Protein AF-A0AAV8XXJ7-F1 (afdb_monomer)

Radius of gyration: 21.35 Å; Cα contacts (8 Å, |Δi|>4): 162; chains: 1; bounding box: 66×51×46 Å

Organism: NCBI:txid1265417

Foldseek 3Di:
DLLDLLQQLLLLLCVQQVPDDDDDDADLVDGDPVLCVQVPCVNPSDDDWDDDPPDIDDTSVRSSVVVQVVCVVGQRLADPPDDDPPDDDDDPPPPDDDPDDDDDDPDDPDDDDDDDDDDDDDDDDDDDDDDDDPDDFDAPDDDSNGCNVVSSCVSVVLLVLLVCVVVVNDDPDDPVVCVVVVSNNVRQCPPPSCVVSHDPNVNVNVVVVCVVVVHDDDPVPD

Solvent-accessible surface area (backbone atoms only — not comparable to full-atom values): 14748 Å² total; per-residue (Å²): 70,88,86,38,50,49,33,43,34,40,52,48,51,38,56,72,40,67,54,90,78,87,87,83,73,49,52,85,90,67,64,61,77,74,52,39,78,72,33,44,60,95,71,66,51,61,72,34,65,46,75,57,88,93,46,72,40,56,50,42,62,58,40,47,54,49,53,35,71,73,44,68,92,29,68,70,57,65,72,74,89,82,72,79,82,92,70,87,80,86,71,93,78,85,81,74,88,77,100,76,86,87,79,88,80,89,72,85,88,75,88,87,93,77,86,90,84,79,88,84,82,89,81,88,80,86,82,82,87,75,84,84,72,92,86,73,79,75,57,102,40,92,55,94,81,34,62,37,64,50,47,71,46,38,50,66,59,60,53,46,48,28,52,38,67,73,56,66,74,60,63,103,66,60,80,82,78,43,53,70,60,52,52,36,49,54,57,49,56,68,34,68,75,46,50,75,70,56,74,56,37,68,51,55,30,52,56,52,50,31,56,76,70,71,44,87,77,63,82,89,82,97

pLDDT: mean 70.79, std 25.35, range [25.33, 96.5]

Secondary structure (DSSP, 8-state):
-TT-HHHHHHHHHHHHTT------PPPSSS--GGGGGTS-GGGT--S-EEEETTEEEESHHHHHHHHHHH-TTSPPS---S------S---TT---S-----S---S------S----PPPP--------PPPTT----SSSSSS-HHHHHHHHHHHHTHHHHHHHHTT--SS-GGGGHHHHHHHHHHHTSHHHHHHPPPHHHHHHHHHHHHTTPPP-SS--

Mean predicted aligned error: 14.43 Å

InterPro domains:
  IPR004045 Glutathione S-transferase, N-terminal [PF13417] (1-75)
  IPR004045 Glutathione S-transferase, N-terminal [PS50404] (1-75)
  IPR036249 Thioredoxin-like superfamily [SSF52833] (2-73)
  IPR036282 Glutathione S-transferase, C-terminal domain superfamily [SSF47616] (148-213)
  IPR050983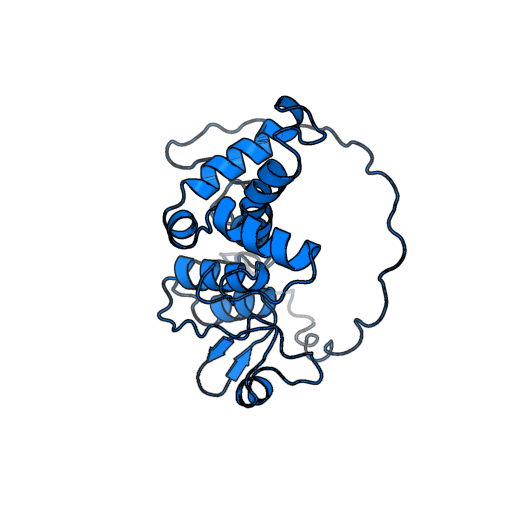 Glutathione S-transferase Omega/HSP26 [PTHR43968] (1-81)

Sequence (222 aa):
MTYCPYAERTRLVLKAKGIPHDIVNINLTEKPEWYFKIHPEVWAGKVPALLDGDKVVIESLDISDYLDEKYPENPPVLRRCGSEEEGQGADPEDRTGDGRLRQNTVLERGENTRRMGGGVPAASAGVRGRASQKGNPPSLAATSLEWWVDYMLWPWSERRGAIRLKLGTKLPYKEDQLTHLHKWQETMAEQPLVAEIAIPPETFYKLVEARLKGITVDYDNL

Nearest PDB structures (foldseek):
  1e6b-assembly1_A-2  TM=8.679E-01  e=2.928E-03  Arabidopsis thaliana
  5f05-assembly1_B  TM=7.911E-01  e=1.571E-02  Populus trichocarpa
  4gsn-assembly2_D  TM=8.210E-01  e=2.559E-02  Anopheles gambiae
  8z3b-assembly1_A  TM=8.611E-01  e=7.989E-02  Plutella xylostella
  4mpg-assembly1_A  TM=8.758E-01  e=8.434E-02  Homo sapiens

Structure (mmCIF, N/CA/C/O backbone):
data_AF-A0AAV8XXJ7-F1
#
_entry.id   AF-A0AAV8XXJ7-F1
#
loop_
_atom_site.group_PDB
_atom_site.id
_atom_site.type_symbol
_atom_site.label_atom_id
_atom_site.label_alt_id
_atom_site.label_comp_id
_atom_site.label_asym_id
_atom_site.label_entity_id
_atom_site.label_seq_id
_atom_site.pdbx_PDB_ins_code
_atom_site.Cartn_x
_atom_site.Cartn_y
_atom_site.Cartn_z
_atom_site.occupancy
_atom_site.B_iso_or_equiv
_atom_site.auth_seq_id
_atom_site.auth_comp_id
_atom_site.auth_asym_id
_atom_site.auth_atom_id
_atom_site.pdbx_PDB_model_num
ATOM 1 N N . MET A 1 1 ? -5.783 -7.605 -3.527 1.00 82.69 1 MET A N 1
ATOM 2 C CA . MET A 1 1 ? -6.658 -6.819 -2.637 1.00 82.69 1 MET A CA 1
ATOM 3 C C . MET A 1 1 ? -6.124 -5.399 -2.528 1.00 82.69 1 MET A C 1
ATOM 5 O O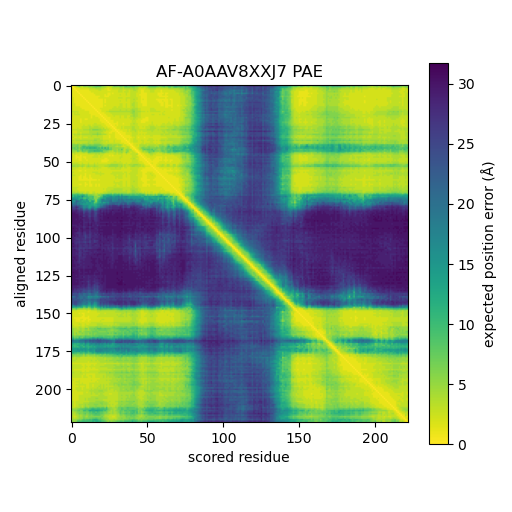 . MET A 1 1 ? -4.956 -5.223 -2.192 1.00 82.69 1 MET A O 1
ATOM 9 N N . THR A 1 2 ? -6.976 -4.403 -2.759 1.00 89.31 2 THR A N 1
ATOM 10 C CA . THR A 1 2 ? -6.618 -2.973 -2.702 1.00 89.31 2 THR A CA 1
ATOM 11 C C . THR A 1 2 ? -6.201 -2.531 -1.296 1.00 89.31 2 THR A C 1
ATOM 13 O O . THR A 1 2 ? -5.288 -1.734 -1.123 1.00 89.31 2 THR A O 1
ATOM 16 N N . TYR A 1 3 ? -6.820 -3.112 -0.268 1.00 91.56 3 TYR A N 1
ATOM 17 C CA . TYR A 1 3 ? -6.713 -2.639 1.113 1.00 91.56 3 TYR A CA 1
ATOM 18 C C . TYR A 1 3 ? -5.509 -3.181 1.905 1.00 91.56 3 TYR A C 1
ATOM 20 O O . TYR A 1 3 ? -5.404 -2.920 3.107 1.00 91.56 3 TYR A O 1
ATOM 28 N N . CYS A 1 4 ? -4.612 -3.965 1.292 1.00 92.88 4 CYS A N 1
ATOM 29 C CA . CYS A 1 4 ? -3.461 -4.536 2.002 1.00 92.88 4 CYS A CA 1
ATOM 30 C C . CYS A 1 4 ? -2.358 -3.481 2.188 1.00 92.88 4 CYS A C 1
ATOM 32 O O . CYS A 1 4 ? -1.852 -2.986 1.180 1.00 92.88 4 CYS A O 1
ATOM 34 N N . PRO A 1 5 ? -1.912 -3.194 3.428 1.00 94.75 5 PRO A N 1
ATOM 35 C CA . PRO A 1 5 ? -0.850 -2.213 3.657 1.00 94.75 5 PRO A CA 1
ATOM 36 C C . PRO A 1 5 ? 0.494 -2.653 3.062 1.00 94.75 5 PRO A C 1
ATOM 38 O O . PRO A 1 5 ? 1.254 -1.831 2.564 1.00 94.75 5 PRO A O 1
ATOM 41 N N . TYR A 1 6 ? 0.782 -3.957 3.046 1.00 95.38 6 TYR A N 1
ATOM 42 C CA . TYR A 1 6 ? 2.007 -4.480 2.436 1.00 95.38 6 TYR A CA 1
ATOM 43 C C . TYR A 1 6 ? 1.999 -4.326 0.913 1.00 95.38 6 TYR A C 1
ATOM 45 O O . TYR A 1 6 ? 3.025 -3.989 0.334 1.00 95.38 6 TYR A O 1
ATOM 53 N N . ALA A 1 7 ? 0.851 -4.529 0.259 1.00 95.62 7 ALA A N 1
ATOM 54 C CA . ALA A 1 7 ? 0.740 -4.334 -1.186 1.00 95.62 7 ALA A CA 1
ATOM 55 C C . ALA A 1 7 ? 0.751 -2.847 -1.567 1.00 95.62 7 ALA A C 1
ATOM 57 O O . ALA A 1 7 ? 1.232 -2.476 -2.632 1.00 95.62 7 ALA A O 1
ATOM 58 N N . GLU A 1 8 ? 0.246 -1.982 -0.690 1.00 95.56 8 GLU A N 1
ATOM 59 C CA . GLU A 1 8 ? 0.322 -0.532 -0.847 1.00 95.56 8 GLU A CA 1
ATOM 60 C C . GLU A 1 8 ? 1.758 -0.007 -0.851 1.00 95.56 8 GLU A C 1
ATOM 62 O O . GLU A 1 8 ? 2.061 0.832 -1.691 1.00 95.56 8 GLU A O 1
ATOM 67 N N . ARG A 1 9 ? 2.663 -0.567 -0.032 1.00 93.75 9 ARG A N 1
ATOM 68 C CA . ARG A 1 9 ? 4.105 -0.265 -0.127 1.00 93.75 9 ARG A CA 1
ATOM 69 C C . ARG A 1 9 ? 4.628 -0.463 -1.546 1.00 93.75 9 ARG A C 1
ATOM 71 O O . ARG A 1 9 ? 5.226 0.438 -2.117 1.00 93.75 9 ARG A O 1
ATOM 78 N N . THR A 1 10 ? 4.361 -1.627 -2.134 1.00 94.69 10 THR A N 1
ATOM 79 C CA . THR A 1 10 ? 4.804 -1.939 -3.497 1.00 94.69 10 THR A CA 1
ATOM 80 C C . THR A 1 10 ? 4.190 -0.985 -4.522 1.00 94.69 10 THR A C 1
ATOM 82 O O . THR A 1 10 ? 4.899 -0.514 -5.406 1.00 94.69 10 THR A O 1
ATOM 85 N N . ARG A 1 11 ? 2.903 -0.634 -4.384 1.00 94.94 11 ARG A N 1
ATOM 86 C CA . ARG A 1 11 ? 2.247 0.358 -5.258 1.00 94.94 11 ARG A CA 1
ATOM 87 C C . ARG A 1 11 ? 2.889 1.744 -5.142 1.00 94.94 11 ARG A C 1
ATOM 89 O O . ARG A 1 11 ? 3.109 2.381 -6.167 1.00 94.94 11 ARG A O 1
ATOM 96 N N . LEU A 1 12 ? 3.219 2.186 -3.925 1.00 92.69 12 LEU A N 1
ATOM 97 C CA . LEU A 1 12 ? 3.938 3.442 -3.685 1.00 92.69 12 LEU A CA 1
ATOM 98 C C . LEU A 1 12 ? 5.292 3.443 -4.392 1.00 92.69 12 LEU A C 1
ATOM 100 O O . LEU A 1 12 ? 5.592 4.390 -5.109 1.00 92.69 12 LEU A O 1
ATOM 104 N N . VAL A 1 13 ? 6.077 2.373 -4.245 1.00 91.62 13 VAL A N 1
ATOM 105 C CA . VAL A 1 13 ? 7.401 2.253 -4.877 1.00 91.62 13 VAL A CA 1
ATOM 106 C C . VAL A 1 13 ? 7.294 2.262 -6.400 1.00 91.62 13 VAL A C 1
ATOM 108 O O . VAL A 1 13 ? 7.987 3.036 -7.055 1.00 91.62 13 VAL A O 1
ATOM 111 N N . LEU A 1 14 ? 6.399 1.452 -6.971 1.00 92.81 14 LEU A N 1
ATOM 112 C CA . LEU A 1 14 ? 6.185 1.394 -8.419 1.00 92.81 14 LEU A CA 1
ATOM 113 C C . LEU A 1 14 ? 5.811 2.767 -8.992 1.00 92.81 14 LEU A C 1
ATOM 115 O O . LEU A 1 14 ? 6.357 3.173 -10.018 1.00 92.81 14 LEU A O 1
ATOM 119 N N . LYS A 1 15 ? 4.926 3.505 -8.307 1.00 90.88 15 LYS A N 1
ATOM 120 C CA . LYS A 1 15 ? 4.531 4.862 -8.707 1.00 90.88 15 LYS A CA 1
ATOM 121 C C . LYS A 1 15 ? 5.634 5.892 -8.520 1.00 90.88 15 LYS A C 1
ATOM 123 O O . LYS A 1 15 ? 5.869 6.675 -9.432 1.00 90.88 15 LYS A O 1
ATOM 128 N N . ALA A 1 16 ? 6.320 5.885 -7.380 1.00 88.19 16 ALA A N 1
ATOM 129 C CA . ALA A 1 16 ? 7.420 6.806 -7.104 1.00 88.19 16 ALA A CA 1
ATOM 130 C C . ALA A 1 16 ? 8.548 6.656 -8.136 1.00 88.19 16 ALA A C 1
ATOM 132 O O . ALA A 1 16 ? 9.130 7.649 -8.567 1.00 88.19 16 ALA A O 1
ATOM 133 N N . LYS A 1 17 ? 8.805 5.423 -8.589 1.00 87.44 17 LYS A N 1
ATOM 134 C CA . LYS A 1 17 ? 9.758 5.144 -9.667 1.00 87.44 17 LYS A CA 1
ATOM 135 C C . LYS A 1 17 ? 9.176 5.354 -11.066 1.00 87.44 17 LYS A C 1
ATOM 137 O O . LYS A 1 17 ? 9.928 5.238 -12.019 1.00 87.44 17 LYS A O 1
ATOM 142 N N . GLY A 1 18 ? 7.880 5.622 -11.233 1.00 89.19 18 GLY A N 1
ATOM 143 C CA 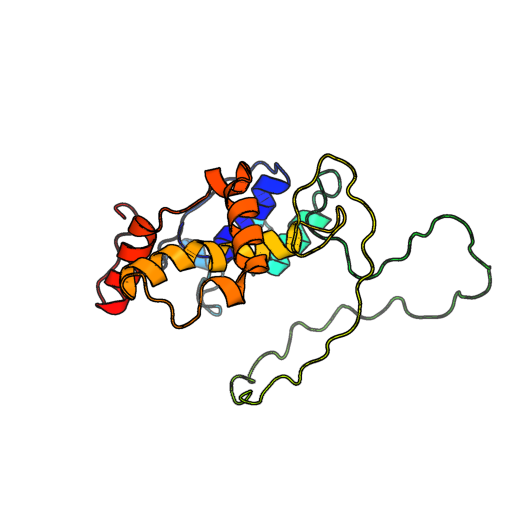. GLY A 1 18 ? 7.257 5.777 -12.553 1.00 89.19 18 GLY A CA 1
ATOM 144 C C . GLY A 1 18 ? 7.331 4.520 -13.430 1.00 89.19 18 GLY A C 1
ATOM 145 O O . GLY A 1 18 ? 7.391 4.630 -14.652 1.00 89.19 18 GLY A O 1
ATOM 146 N N . ILE A 1 19 ? 7.366 3.329 -12.824 1.00 92.00 19 ILE A N 1
ATOM 147 C CA . ILE A 1 19 ? 7.495 2.056 -13.545 1.00 92.00 19 ILE A CA 1
ATOM 148 C C . ILE A 1 19 ? 6.122 1.670 -14.115 1.00 92.00 19 ILE A C 1
ATOM 150 O O . ILE A 1 19 ? 5.172 1.551 -13.335 1.00 92.00 19 ILE A O 1
ATOM 154 N N . PRO A 1 20 ? 5.980 1.435 -15.433 1.00 93.62 20 PRO A N 1
ATOM 155 C CA . PRO A 1 20 ? 4.745 0.899 -16.002 1.00 93.62 20 PRO A CA 1
ATOM 156 C C . PRO A 1 20 ? 4.446 -0.492 -15.434 1.00 93.62 20 PRO A C 1
ATOM 158 O O . PRO A 1 20 ? 5.313 -1.364 -15.442 1.00 93.62 20 PRO A O 1
ATOM 161 N N . HIS A 1 21 ? 3.235 -0.700 -14.922 1.00 94.81 21 HIS A N 1
ATOM 162 C CA . HIS A 1 21 ? 2.840 -1.958 -14.293 1.00 94.81 21 HIS A CA 1
ATOM 163 C C . HIS A 1 21 ? 1.326 -2.157 -14.337 1.00 94.81 21 HIS A C 1
ATOM 165 O O . HIS A 1 21 ? 0.563 -1.191 -14.336 1.00 94.81 21 HIS A O 1
ATOM 171 N N . ASP A 1 22 ? 0.914 -3.421 -14.273 1.00 96.50 22 ASP A N 1
ATOM 172 C CA . ASP A 1 22 ? -0.478 -3.814 -14.094 1.00 96.50 22 ASP A CA 1
ATOM 173 C C . ASP A 1 22 ? -0.737 -4.227 -12.641 1.00 96.50 22 ASP A C 1
ATOM 175 O O . ASP A 1 22 ? 0.090 -4.874 -11.993 1.00 96.50 22 ASP A O 1
ATOM 179 N N . ILE A 1 23 ? -1.913 -3.874 -12.117 1.00 95.44 23 ILE A N 1
ATOM 180 C CA . ILE A 1 23 ? -2.345 -4.268 -10.772 1.00 95.44 23 ILE A CA 1
ATOM 181 C C . ILE A 1 23 ? -3.406 -5.358 -10.891 1.00 95.44 23 ILE A C 1
ATOM 183 O O . ILE A 1 23 ? -4.537 -5.097 -11.297 1.00 95.44 23 ILE A O 1
ATOM 187 N N . VAL A 1 24 ? -3.067 -6.570 -10.449 1.00 95.44 24 VAL A N 1
ATOM 188 C CA . VAL A 1 24 ? -4.021 -7.683 -10.356 1.00 95.44 24 VAL A CA 1
ATOM 189 C C . VAL A 1 24 ? -4.470 -7.860 -8.909 1.00 95.44 24 VAL A C 1
ATOM 191 O O . VAL A 1 24 ? -3.709 -8.259 -8.024 1.00 95.44 24 VAL A O 1
ATOM 194 N N . ASN A 1 25 ? -5.739 -7.553 -8.646 1.00 94.81 25 ASN A N 1
ATOM 195 C CA . ASN A 1 25 ? -6.308 -7.672 -7.313 1.00 94.81 25 ASN A CA 1
ATOM 196 C C . ASN A 1 25 ? -6.741 -9.107 -7.001 1.00 94.81 25 ASN A C 1
ATOM 198 O O . ASN A 1 25 ? -7.653 -9.643 -7.610 1.00 94.81 25 ASN A O 1
ATOM 202 N N . ILE A 1 26 ? -6.120 -9.698 -5.978 1.00 93.44 26 ILE A N 1
ATOM 203 C CA . ILE A 1 26 ? -6.508 -11.016 -5.454 1.00 93.44 26 ILE A CA 1
ATOM 204 C C . ILE A 1 26 ? -7.510 -10.882 -4.302 1.00 93.44 26 ILE A C 1
ATOM 206 O O . ILE A 1 26 ? -7.259 -10.102 -3.371 1.00 93.44 26 ILE A O 1
ATOM 210 N N . ASN A 1 27 ? -8.595 -11.661 -4.345 1.00 91.19 27 ASN A N 1
ATOM 211 C CA . ASN A 1 27 ? -9.482 -11.899 -3.206 1.00 91.19 27 ASN A CA 1
ATOM 212 C C . ASN A 1 27 ? -8.767 -12.830 -2.211 1.00 91.19 27 ASN A C 1
ATOM 214 O O . ASN A 1 27 ? -8.391 -13.947 -2.550 1.00 91.19 27 ASN A O 1
ATOM 218 N N . LEU A 1 28 ? -8.519 -12.355 -0.985 1.00 88.50 28 LEU A N 1
ATOM 219 C CA . LEU A 1 28 ? -7.791 -13.146 0.017 1.00 88.50 28 LEU A CA 1
ATOM 220 C C . LEU A 1 28 ? -8.672 -14.130 0.793 1.00 88.50 28 LEU A C 1
ATOM 222 O O . LEU A 1 28 ? -8.116 -14.989 1.477 1.00 88.50 28 LEU A O 1
ATOM 226 N N . THR A 1 29 ? -9.997 -13.991 0.714 1.00 86.94 29 THR A N 1
ATOM 227 C CA . THR A 1 29 ? -10.952 -14.945 1.293 1.00 86.94 29 THR A CA 1
ATOM 228 C C . THR A 1 29 ? -11.087 -16.157 0.376 1.00 86.94 29 THR A C 1
ATOM 230 O O . THR A 1 29 ? -10.970 -17.289 0.830 1.00 86.94 29 THR A O 1
ATOM 233 N N . GLU A 1 30 ? -11.245 -15.904 -0.923 1.00 89.12 30 GLU A N 1
ATOM 234 C CA . GLU A 1 30 ? -11.384 -16.920 -1.969 1.00 89.12 30 GLU A CA 1
ATOM 235 C C . GLU A 1 30 ? -10.285 -16.717 -3.013 1.00 89.12 30 GLU A C 1
ATOM 237 O O . GLU A 1 30 ? -10.444 -15.990 -3.995 1.00 89.12 30 GLU A O 1
ATOM 242 N N . LYS A 1 31 ? -9.115 -17.311 -2.757 1.00 91.44 31 LYS A N 1
ATOM 243 C CA . LYS A 1 31 ? -7.946 -17.152 -3.629 1.00 91.44 31 LYS A CA 1
ATOM 244 C C . LYS A 1 31 ? -8.109 -18.008 -4.884 1.00 91.44 31 LYS A C 1
ATOM 246 O O . LYS A 1 31 ? -8.412 -19.194 -4.759 1.00 91.44 31 LYS A O 1
ATOM 251 N N . PRO A 1 32 ? -7.865 -17.456 -6.082 1.00 92.69 32 PRO A N 1
ATOM 252 C CA . PRO A 1 32 ? -7.955 -18.236 -7.301 1.00 92.69 32 PRO A CA 1
ATOM 253 C C . PRO A 1 32 ? -6.781 -19.217 -7.399 1.00 92.69 32 PRO A C 1
ATOM 255 O O . PRO A 1 32 ? -5.648 -18.881 -7.057 1.00 92.69 32 PRO A O 1
ATOM 258 N N . GLU A 1 33 ? -7.036 -20.418 -7.918 1.00 92.75 33 GLU A N 1
ATOM 259 C CA . GLU A 1 33 ? -6.060 -21.519 -7.950 1.00 92.75 33 GLU A CA 1
ATOM 260 C C . GLU A 1 33 ? -4.766 -21.154 -8.697 1.00 92.75 33 GLU A C 1
ATOM 262 O O . GLU A 1 33 ? -3.663 -21.498 -8.271 1.00 92.75 33 GLU A O 1
ATOM 267 N N . TRP A 1 34 ? -4.879 -20.381 -9.782 1.00 92.62 34 TRP A N 1
ATOM 268 C CA . TRP A 1 34 ? -3.722 -19.935 -10.561 1.00 92.62 34 TRP A CA 1
ATOM 269 C C . TRP A 1 34 ? -2.748 -19.081 -9.744 1.00 92.62 34 TRP A C 1
ATOM 271 O O . TRP A 1 34 ? -1.555 -19.075 -10.043 1.00 92.62 34 TRP A O 1
ATOM 281 N N . TYR A 1 35 ? -3.220 -18.395 -8.700 1.00 94.25 35 TYR A N 1
ATOM 282 C CA . TYR A 1 35 ? -2.373 -17.532 -7.884 1.00 94.25 35 TYR A CA 1
ATOM 283 C C . TYR A 1 35 ? -1.338 -18.329 -7.089 1.00 94.25 35 TYR A C 1
ATOM 285 O O . TYR A 1 35 ? -0.225 -17.850 -6.872 1.00 94.25 35 TYR A O 1
ATOM 293 N N . PHE A 1 36 ? -1.649 -19.579 -6.740 1.00 92.50 36 PHE A N 1
ATOM 294 C CA . PHE A 1 36 ? -0.715 -20.452 -6.033 1.00 92.50 36 PHE A CA 1
ATOM 295 C C . PHE A 1 36 ? 0.483 -20.884 -6.883 1.00 92.50 36 PHE A C 1
ATOM 297 O O . PHE A 1 36 ? 1.491 -21.319 -6.333 1.00 92.50 36 PHE A O 1
ATOM 304 N N . LYS A 1 37 ? 0.422 -20.709 -8.209 1.00 90.25 37 LYS A N 1
ATOM 305 C CA . LYS A 1 37 ? 1.585 -20.891 -9.092 1.00 90.25 37 LYS A CA 1
ATOM 306 C C . LYS A 1 37 ? 2.588 -19.742 -8.974 1.00 90.25 37 LYS A C 1
ATOM 308 O O . LYS A 1 37 ? 3.763 -19.939 -9.252 1.00 90.25 37 LYS A O 1
ATOM 313 N N . ILE A 1 38 ? 2.123 -18.562 -8.565 1.00 89.81 38 ILE A N 1
ATOM 314 C CA . ILE A 1 38 ? 2.950 -17.367 -8.365 1.00 89.81 38 ILE A CA 1
ATOM 315 C C . ILE A 1 38 ? 3.422 -17.326 -6.915 1.00 89.81 38 ILE A C 1
ATOM 317 O O . ILE A 1 38 ? 4.616 -17.290 -6.648 1.00 89.81 38 ILE A O 1
ATOM 321 N N . HIS A 1 39 ? 2.489 -17.374 -5.967 1.00 88.38 39 HIS A N 1
ATOM 322 C CA . HIS A 1 39 ? 2.802 -17.395 -4.546 1.00 88.38 39 HIS A CA 1
ATOM 323 C C . HIS A 1 39 ? 2.340 -18.725 -3.943 1.00 88.38 39 HIS A C 1
ATOM 325 O O . HIS A 1 39 ? 1.147 -18.870 -3.659 1.00 88.38 39 HIS A O 1
ATOM 331 N N . PRO A 1 40 ? 3.256 -19.681 -3.692 1.00 85.88 40 PRO A N 1
ATOM 332 C CA . PRO A 1 40 ? 2.887 -21.029 -3.282 1.00 85.88 40 PRO A CA 1
ATOM 333 C C . PRO A 1 40 ? 1.965 -21.068 -2.063 1.00 85.88 40 PRO A C 1
ATOM 335 O O . PRO A 1 40 ? 2.088 -20.264 -1.129 1.00 85.88 40 PRO A O 1
ATOM 338 N N . GLU A 1 41 ? 1.058 -22.044 -2.060 1.00 80.25 41 GLU A N 1
ATOM 339 C CA . GLU A 1 41 ? 0.105 -22.269 -0.969 1.00 80.25 41 GLU A CA 1
ATOM 340 C C . GLU A 1 41 ? 0.803 -22.598 0.354 1.00 80.25 41 GLU A C 1
ATOM 342 O O . GLU A 1 41 ? 0.342 -22.177 1.411 1.00 80.25 41 GLU A O 1
ATOM 347 N N . VAL A 1 42 ? 1.973 -23.244 0.305 1.00 81.62 42 VAL A N 1
ATOM 348 C CA . VAL A 1 42 ? 2.817 -23.496 1.488 1.00 81.62 42 VAL A CA 1
ATOM 349 C C . VAL A 1 42 ? 3.201 -22.209 2.233 1.00 81.62 42 VAL A C 1
ATOM 351 O O . VAL A 1 42 ? 3.434 -22.238 3.437 1.00 81.62 42 VAL A O 1
ATOM 354 N N . TRP A 1 43 ? 3.191 -21.062 1.544 1.00 80.56 43 TRP A N 1
ATOM 355 C CA . TRP A 1 43 ? 3.409 -19.728 2.115 1.00 80.56 43 TRP A CA 1
ATOM 356 C C . TRP A 1 43 ? 2.100 -18.936 2.288 1.00 80.56 43 TRP A C 1
ATOM 358 O O . TRP A 1 43 ? 2.104 -17.715 2.454 1.00 80.56 43 TRP A O 1
ATOM 368 N N . ALA A 1 44 ? 0.968 -19.636 2.255 1.00 83.00 44 ALA A N 1
ATOM 369 C CA . ALA A 1 44 ? -0.395 -19.142 2.379 1.00 83.00 44 ALA A CA 1
ATOM 370 C C . ALA A 1 44 ? -0.867 -18.187 1.269 1.00 83.00 44 ALA A C 1
ATOM 372 O O . ALA A 1 44 ? -1.865 -17.502 1.483 1.00 83.00 44 ALA A O 1
ATOM 373 N N . GLY A 1 45 ? -0.210 -18.110 0.102 1.00 86.31 45 GLY A N 1
ATOM 374 C CA . GLY A 1 45 ? -0.653 -17.248 -1.011 1.00 86.31 45 GLY A CA 1
ATOM 375 C C . GLY A 1 45 ? -0.897 -15.793 -0.579 1.00 86.31 45 GLY A C 1
ATOM 376 O O . GLY A 1 45 ? -2.033 -15.310 -0.638 1.00 86.31 45 GLY A O 1
ATOM 377 N N . LYS A 1 46 ? 0.129 -15.132 -0.030 1.00 90.88 46 LYS A N 1
ATOM 378 C CA . LYS A 1 46 ? 0.045 -13.756 0.484 1.00 90.88 46 LYS A CA 1
ATOM 379 C C . LYS A 1 46 ? 0.298 -12.739 -0.625 1.00 90.88 46 LYS A C 1
ATOM 381 O O . LYS A 1 46 ? 0.879 -13.060 -1.648 1.00 90.88 46 LYS A O 1
ATOM 386 N N . VAL A 1 47 ? -0.103 -11.493 -0.379 1.00 93.94 47 VAL A N 1
ATOM 387 C CA . VAL A 1 47 ? 0.201 -10.333 -1.232 1.00 93.94 47 VAL A CA 1
ATOM 388 C C . VAL A 1 47 ? 1.082 -9.341 -0.458 1.00 93.94 47 VAL A C 1
ATOM 390 O O . VAL A 1 47 ? 0.900 -9.218 0.759 1.00 93.94 47 VAL A O 1
ATOM 393 N N . PRO A 1 48 ? 1.959 -8.568 -1.121 1.00 95.88 48 PRO A N 1
ATOM 394 C CA . PRO A 1 48 ? 2.181 -8.495 -2.570 1.00 95.88 48 PRO A CA 1
ATOM 395 C C . PRO A 1 48 ? 3.016 -9.652 -3.138 1.00 95.88 48 PRO A C 1
ATOM 397 O O . PRO A 1 48 ? 3.804 -10.271 -2.431 1.00 95.88 48 PRO A O 1
ATOM 400 N N . ALA A 1 49 ? 2.850 -9.884 -4.439 1.00 95.19 49 ALA A N 1
ATOM 401 C CA . ALA A 1 49 ? 3.752 -10.666 -5.275 1.00 95.19 49 ALA A CA 1
ATOM 402 C C . ALA A 1 49 ? 3.939 -9.899 -6.591 1.00 95.19 49 ALA A C 1
ATOM 404 O O . ALA A 1 49 ? 2.951 -9.463 -7.185 1.00 95.19 49 ALA A O 1
ATOM 405 N N . LEU A 1 50 ? 5.185 -9.704 -7.007 1.00 96.00 50 LEU A N 1
ATOM 406 C CA . LEU A 1 50 ? 5.554 -9.079 -8.269 1.00 96.00 50 LEU A CA 1
ATOM 407 C C . LEU A 1 50 ? 5.916 -10.176 -9.269 1.00 96.00 50 LEU A C 1
ATOM 409 O O . LEU A 1 50 ? 6.765 -11.019 -8.980 1.00 96.00 50 LEU A O 1
ATOM 413 N N . LEU A 1 51 ? 5.282 -10.140 -10.436 1.00 95.25 51 LEU A N 1
ATOM 414 C CA . LEU A 1 51 ? 5.630 -10.977 -11.575 1.00 95.25 51 LEU A CA 1
ATOM 415 C C . LEU A 1 51 ? 6.348 -10.104 -12.607 1.00 95.25 51 LEU A C 1
ATOM 417 O O . LEU A 1 51 ? 5.760 -9.159 -13.127 1.00 95.25 51 LEU A O 1
ATOM 421 N N . ASP A 1 52 ? 7.610 -10.415 -12.877 1.00 94.56 52 ASP A N 1
ATOM 422 C CA . ASP A 1 52 ? 8.432 -9.761 -13.889 1.00 94.56 52 ASP A CA 1
ATOM 423 C C . ASP A 1 52 ? 8.886 -10.787 -14.934 1.00 94.56 52 ASP A C 1
ATOM 425 O O . ASP 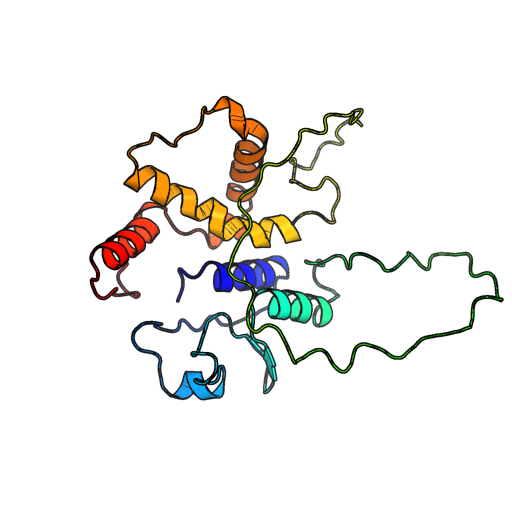A 1 52 ? 9.850 -11.529 -14.725 1.00 94.56 52 ASP A O 1
ATOM 429 N N . GLY A 1 53 ? 8.148 -10.873 -16.043 1.00 91.31 53 GLY A N 1
ATOM 430 C CA . GLY A 1 53 ? 8.289 -11.981 -16.987 1.00 91.31 53 GLY A CA 1
ATOM 431 C C . GLY A 1 53 ? 8.025 -13.313 -16.280 1.00 91.31 53 GLY A C 1
ATOM 432 O O . GLY A 1 53 ? 6.949 -13.514 -15.724 1.00 91.31 53 GLY A O 1
ATOM 433 N N . ASP A 1 54 ? 9.029 -14.189 -16.253 1.00 90.81 54 ASP A N 1
ATOM 434 C CA . ASP A 1 54 ? 8.961 -15.482 -15.557 1.00 90.81 54 ASP A CA 1
ATOM 435 C C . ASP A 1 54 ? 9.449 -15.416 -14.098 1.00 90.81 54 ASP A C 1
ATOM 437 O O . ASP A 1 54 ? 9.368 -16.401 -13.359 1.00 90.81 54 ASP A O 1
ATOM 441 N N . LYS A 1 55 ? 9.986 -14.270 -13.658 1.00 92.94 55 LYS A N 1
ATOM 442 C CA . LYS A 1 55 ? 10.511 -14.104 -12.302 1.00 92.94 55 LYS A CA 1
ATOM 443 C C . LYS A 1 55 ? 9.397 -13.681 -11.354 1.00 92.94 55 LYS A C 1
ATOM 445 O O . LYS A 1 55 ? 8.723 -12.679 -11.578 1.00 92.94 55 LYS A O 1
ATOM 450 N N . VAL A 1 56 ? 9.273 -14.393 -10.237 1.00 94.12 56 VAL A N 1
ATOM 451 C CA . VAL A 1 56 ? 8.410 -13.986 -9.125 1.00 94.12 56 VAL A CA 1
ATOM 452 C C . VAL A 1 56 ? 9.257 -13.440 -7.981 1.00 94.12 56 VAL A C 1
ATOM 454 O O . VAL A 1 56 ? 10.210 -14.085 -7.544 1.00 94.12 56 VAL A O 1
ATOM 457 N N . VAL A 1 57 ? 8.884 -12.265 -7.475 1.00 94.56 57 VAL A N 1
ATOM 458 C CA . VAL A 1 57 ? 9.433 -11.674 -6.250 1.00 94.56 57 VAL A CA 1
ATOM 459 C C . VAL A 1 57 ? 8.292 -11.492 -5.255 1.00 94.56 57 VAL A C 1
ATOM 461 O O . VAL A 1 57 ? 7.262 -10.901 -5.575 1.00 94.56 57 VAL A O 1
ATOM 464 N N . ILE A 1 58 ? 8.450 -12.041 -4.057 1.00 93.56 58 ILE A N 1
ATOM 465 C CA . ILE A 1 58 ? 7.472 -11.968 -2.963 1.00 93.56 58 ILE A CA 1
ATOM 466 C C . ILE A 1 58 ? 8.052 -11.136 -1.819 1.00 93.56 58 ILE A C 1
ATOM 468 O O . ILE A 1 58 ? 9.230 -10.812 -1.857 1.00 93.56 58 ILE A O 1
ATOM 472 N N . GLU A 1 59 ? 7.229 -10.817 -0.818 1.00 92.56 59 GLU A N 1
ATOM 473 C CA . GLU A 1 59 ? 7.550 -9.912 0.298 1.00 92.56 59 GLU A CA 1
ATOM 474 C C . GLU A 1 59 ? 7.683 -8.435 -0.110 1.00 92.56 59 GLU A C 1
ATOM 476 O O . GLU A 1 59 ? 8.379 -8.055 -1.045 1.00 92.56 59 GLU A O 1
ATOM 481 N N . SER A 1 60 ? 6.991 -7.544 0.611 1.00 93.94 60 SER A N 1
ATOM 482 C CA . SER A 1 60 ? 6.881 -6.134 0.194 1.00 93.94 60 SER A CA 1
ATOM 483 C C . SER A 1 60 ? 8.219 -5.387 0.175 1.00 93.94 60 SER A C 1
ATOM 485 O O . SER A 1 60 ? 8.384 -4.456 -0.611 1.00 93.94 60 SER A O 1
ATOM 487 N N . LEU A 1 61 ? 9.141 -5.755 1.072 1.00 91.19 61 LEU A N 1
ATOM 488 C CA . LEU A 1 61 ? 10.447 -5.101 1.189 1.00 91.19 61 LEU A CA 1
ATOM 489 C C . LEU A 1 61 ? 11.397 -5.625 0.114 1.00 91.19 61 LEU A C 1
ATOM 491 O O . LEU A 1 61 ? 11.927 -4.821 -0.638 1.00 91.19 61 LEU A O 1
ATOM 495 N N . ASP A 1 62 ? 11.481 -6.943 -0.054 1.00 93.00 62 ASP A N 1
ATOM 496 C CA . ASP A 1 62 ? 12.295 -7.578 -1.095 1.00 93.00 62 ASP A CA 1
ATOM 497 C C . ASP A 1 62 ? 11.869 -7.133 -2.503 1.00 93.00 62 ASP A C 1
ATOM 499 O O . ASP A 1 62 ? 12.713 -6.885 -3.361 1.00 93.00 62 ASP A O 1
ATOM 503 N N . ILE A 1 63 ? 10.563 -6.952 -2.745 1.00 94.06 63 ILE A N 1
ATOM 504 C CA . ILE A 1 63 ? 10.067 -6.345 -3.990 1.00 94.06 63 ILE A CA 1
ATOM 505 C C . ILE A 1 63 ? 10.578 -4.907 -4.149 1.00 94.06 63 ILE A C 1
ATOM 507 O O . ILE A 1 63 ? 10.926 -4.505 -5.255 1.00 94.06 63 ILE A O 1
ATOM 511 N N . SER A 1 64 ? 10.607 -4.125 -3.069 1.00 91.25 64 SER A N 1
ATOM 512 C CA . SER A 1 64 ? 11.090 -2.739 -3.115 1.00 91.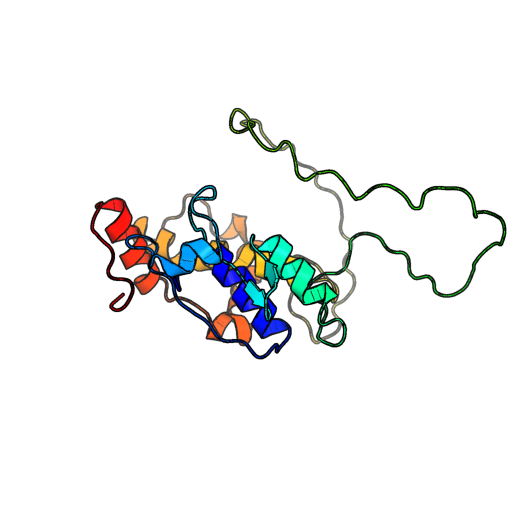25 64 SER A CA 1
ATOM 513 C C . SER A 1 64 ? 12.582 -2.687 -3.443 1.00 91.25 64 SER A C 1
ATOM 515 O O . SER A 1 64 ? 12.969 -1.937 -4.335 1.00 91.25 64 SER A O 1
ATOM 517 N N . ASP A 1 65 ? 13.384 -3.528 -2.784 1.00 90.06 65 ASP A N 1
ATOM 518 C CA . ASP A 1 65 ? 14.820 -3.679 -3.038 1.00 90.06 65 ASP A CA 1
ATOM 519 C C . ASP A 1 65 ? 15.067 -4.101 -4.492 1.00 90.06 65 ASP A C 1
ATOM 521 O O . ASP A 1 65 ? 15.839 -3.474 -5.215 1.00 90.06 65 ASP A O 1
ATOM 525 N N . TYR A 1 66 ? 14.332 -5.108 -4.964 1.00 93.38 66 TYR A N 1
ATOM 526 C CA . TYR A 1 66 ? 14.438 -5.603 -6.331 1.00 93.38 66 TYR A CA 1
ATOM 527 C C . TYR A 1 66 ? 14.093 -4.546 -7.391 1.00 93.38 66 TYR A C 1
ATOM 529 O O . TYR A 1 66 ? 14.790 -4.433 -8.400 1.00 93.38 66 TYR A O 1
ATOM 537 N N . LEU A 1 67 ? 13.021 -3.773 -7.187 1.00 91.69 67 LEU A N 1
ATOM 538 C CA . LEU A 1 67 ? 12.637 -2.702 -8.110 1.00 91.69 67 LEU A CA 1
ATOM 539 C C . LEU A 1 67 ? 13.685 -1.589 -8.147 1.00 91.69 67 LEU A C 1
ATOM 541 O O . LEU A 1 67 ? 13.892 -0.985 -9.198 1.00 91.69 67 LEU A O 1
ATOM 545 N N . ASP A 1 68 ? 14.344 -1.319 -7.023 1.00 87.31 68 ASP A N 1
ATOM 546 C CA . ASP A 1 68 ? 15.395 -0.312 -6.959 1.00 87.31 68 ASP A CA 1
ATOM 547 C C . ASP A 1 68 ? 16.678 -0.763 -7.663 1.00 87.31 68 ASP A C 1
ATOM 549 O O . ASP A 1 68 ? 17.271 0.010 -8.411 1.00 87.31 68 ASP A O 1
ATOM 553 N N . GLU A 1 69 ? 17.051 -2.036 -7.511 1.00 89.44 69 GLU A N 1
ATOM 554 C CA . GLU A 1 69 ? 18.182 -2.635 -8.226 1.00 89.44 69 GLU A CA 1
ATOM 555 C C . GLU A 1 69 ? 17.939 -2.746 -9.735 1.00 89.44 69 GLU A C 1
ATOM 557 O O . GLU A 1 69 ? 18.868 -2.562 -10.523 1.00 89.44 69 GLU A O 1
ATOM 562 N N . LYS A 1 70 ? 16.705 -3.063 -10.148 1.00 91.62 70 LYS A N 1
ATOM 563 C CA . LYS A 1 70 ? 16.363 -3.269 -11.559 1.00 91.62 70 LYS A CA 1
ATOM 564 C C . LYS A 1 70 ? 16.235 -1.964 -12.350 1.00 91.62 70 LYS A C 1
ATOM 566 O O . LYS A 1 70 ? 16.566 -1.965 -13.532 1.00 91.62 70 LYS A O 1
ATOM 571 N N . TYR A 1 71 ? 15.757 -0.890 -11.720 1.00 88.44 71 TYR A N 1
ATOM 572 C CA . TYR A 1 71 ? 15.529 0.415 -12.356 1.00 88.44 71 TYR A CA 1
ATOM 573 C C . TYR A 1 71 ? 16.357 1.514 -11.664 1.00 88.44 71 TYR A C 1
ATOM 575 O O . TYR A 1 71 ? 15.785 2.379 -10.978 1.00 88.44 71 TYR A O 1
ATOM 583 N N . PRO A 1 72 ? 17.700 1.470 -11.783 1.00 82.19 72 PRO A N 1
ATOM 584 C CA . PRO A 1 72 ? 18.602 2.429 -11.143 1.00 82.19 72 PRO A CA 1
ATOM 585 C C . PRO A 1 72 ? 18.519 3.843 -11.739 1.00 82.19 72 PRO A C 1
ATOM 587 O O . PRO A 1 72 ? 18.917 4.808 -11.092 1.00 82.19 72 PRO A O 1
ATOM 590 N N . GLU A 1 73 ? 18.029 3.977 -12.972 1.00 75.00 73 GLU A N 1
ATOM 591 C CA . GLU A 1 73 ? 17.832 5.247 -13.677 1.00 75.00 73 GLU A CA 1
ATOM 592 C C . GLU A 1 73 ? 16.621 6.039 -13.169 1.00 75.00 73 GLU A C 1
ATOM 594 O O . GLU A 1 73 ? 16.554 7.259 -13.336 1.00 75.00 73 GLU A O 1
ATOM 599 N N . ASN A 1 74 ? 15.683 5.357 -12.512 1.00 75.00 74 ASN A N 1
ATOM 600 C CA . ASN A 1 74 ? 14.540 5.983 -11.864 1.00 75.00 74 ASN A CA 1
ATOM 601 C C . ASN A 1 74 ? 14.957 6.452 -10.466 1.00 75.00 74 ASN A C 1
ATOM 603 O O . ASN A 1 74 ? 15.850 5.838 -9.877 1.00 75.00 74 ASN A O 1
ATOM 607 N N . PRO A 1 75 ? 14.304 7.482 -9.887 1.00 66.88 75 PRO A N 1
ATOM 608 C CA . PRO A 1 75 ? 14.667 7.986 -8.567 1.00 66.88 75 PRO A CA 1
ATOM 609 C C . PRO A 1 75 ? 14.845 6.825 -7.578 1.00 66.88 75 PRO A C 1
ATOM 611 O O . PRO A 1 75 ? 13.951 5.966 -7.496 1.00 66.88 75 PRO A O 1
ATOM 614 N N . PRO A 1 76 ? 16.003 6.726 -6.900 1.00 58.91 76 PRO A N 1
ATOM 615 C CA . PRO A 1 76 ? 16.246 5.630 -5.985 1.00 58.91 76 PRO A CA 1
ATOM 616 C C . PRO A 1 76 ? 15.239 5.743 -4.851 1.00 58.91 76 PRO A C 1
ATOM 618 O O . PRO A 1 76 ? 15.121 6.783 -4.200 1.00 58.91 76 PRO A O 1
ATOM 621 N N . VAL A 1 77 ? 14.486 4.670 -4.644 1.00 59.66 77 VAL A N 1
ATOM 622 C CA . VAL A 1 77 ? 13.584 4.575 -3.504 1.00 59.66 77 VAL A CA 1
ATOM 623 C C . VAL A 1 77 ? 14.359 4.054 -2.310 1.00 59.66 77 VAL A C 1
ATOM 625 O O . VAL A 1 77 ? 13.906 4.286 -1.212 1.00 59.66 77 VAL A O 1
ATOM 628 N N . LEU A 1 78 ? 15.540 3.449 -2.465 1.00 54.12 78 LEU A N 1
ATOM 629 C CA . LEU A 1 78 ? 16.423 3.064 -1.366 1.00 54.12 78 LEU A CA 1
ATOM 630 C C . LEU A 1 78 ? 17.805 3.694 -1.553 1.00 54.12 78 LEU A C 1
ATOM 632 O O . LEU A 1 78 ? 18.428 3.563 -2.600 1.00 54.12 78 LEU A O 1
ATOM 636 N N . ARG A 1 79 ? 18.368 4.306 -0.505 1.00 49.38 79 ARG A N 1
ATOM 637 C CA . ARG A 1 79 ? 19.833 4.411 -0.424 1.00 49.38 79 ARG A CA 1
ATOM 638 C C . ARG A 1 79 ? 20.316 3.225 0.392 1.00 49.38 79 ARG A C 1
ATOM 640 O O . ARG A 1 79 ? 19.936 3.096 1.556 1.00 49.38 79 ARG A O 1
ATOM 647 N N . ARG A 1 80 ? 21.166 2.372 -0.191 1.00 44.19 80 ARG A N 1
ATOM 648 C CA . ARG A 1 80 ? 21.869 1.336 0.578 1.00 44.19 80 ARG A CA 1
ATOM 649 C C . ARG A 1 80 ? 22.574 2.011 1.753 1.00 44.19 80 ARG A C 1
ATOM 651 O O . ARG A 1 80 ? 23.388 2.916 1.569 1.00 44.19 80 ARG A O 1
ATOM 658 N N . CYS A 1 81 ? 22.229 1.600 2.970 1.00 35.03 81 CYS A N 1
ATOM 659 C CA . CYS A 1 81 ? 22.973 1.992 4.155 1.00 35.03 81 CYS A CA 1
ATOM 660 C C . CYS A 1 81 ? 24.361 1.344 4.053 1.00 35.03 81 CYS A C 1
ATOM 662 O O . CYS A 1 81 ? 24.509 0.164 4.353 1.00 35.03 81 CYS A O 1
ATOM 664 N N . GLY A 1 82 ? 25.346 2.109 3.576 1.00 43.19 82 GLY A N 1
ATOM 665 C CA . GLY A 1 82 ? 26.728 1.662 3.408 1.00 43.19 82 GLY A CA 1
ATOM 666 C C . GLY A 1 82 ? 27.058 1.177 1.996 1.00 43.19 82 GLY A C 1
ATOM 667 O O . GLY A 1 82 ? 27.074 -0.016 1.719 1.00 43.19 82 GLY A O 1
ATOM 668 N N . SER A 1 83 ? 27.390 2.116 1.120 1.00 32.72 83 SER A N 1
ATOM 669 C CA . SER A 1 83 ? 28.525 1.973 0.208 1.00 32.72 83 SER A CA 1
ATOM 670 C C . SER A 1 83 ? 29.108 3.370 0.078 1.00 32.72 83 SER A C 1
ATOM 672 O O . SER A 1 83 ? 28.399 4.300 -0.316 1.00 32.72 83 SER A O 1
ATOM 674 N N . GLU A 1 84 ? 30.336 3.524 0.549 1.00 36.59 84 GLU A N 1
ATOM 675 C CA . GLU A 1 84 ? 31.100 4.762 0.506 1.00 36.59 84 GLU A CA 1
ATOM 676 C C . GLU A 1 84 ? 31.095 5.335 -0.912 1.00 36.59 84 GLU A C 1
ATOM 678 O O . GLU A 1 84 ? 31.053 4.611 -1.909 1.00 36.59 84 GLU A O 1
ATOM 683 N N . GLU A 1 85 ? 31.088 6.660 -0.995 1.00 38.28 85 GLU A N 1
ATOM 684 C CA . GLU A 1 85 ? 31.443 7.350 -2.221 1.00 38.28 85 GLU A CA 1
ATOM 685 C C . GLU A 1 85 ? 32.893 6.962 -2.548 1.00 38.28 85 GLU A C 1
ATOM 687 O O . GLU A 1 85 ? 33.828 7.528 -1.988 1.00 38.28 85 GLU A O 1
ATOM 692 N N . GLU A 1 86 ? 33.106 6.003 -3.453 1.00 37.50 86 GLU A N 1
ATOM 693 C CA . GLU A 1 86 ? 34.366 5.901 -4.196 1.00 37.50 86 GLU A CA 1
ATOM 694 C C . GLU A 1 86 ? 34.453 7.114 -5.135 1.00 37.50 86 GLU A C 1
ATOM 696 O O . GLU A 1 86 ? 34.229 7.056 -6.343 1.00 37.50 86 GLU A O 1
ATOM 701 N N . GLY A 1 87 ? 34.732 8.262 -4.529 1.00 34.41 87 GLY A N 1
ATOM 702 C CA . GLY A 1 87 ? 35.023 9.529 -5.163 1.00 34.41 87 GLY A CA 1
ATOM 703 C C . GLY A 1 87 ? 36.356 10.033 -4.635 1.00 34.41 87 GLY A C 1
ATOM 704 O O . GLY A 1 87 ? 36.392 10.814 -3.696 1.00 34.41 87 GLY A O 1
ATOM 705 N N . GLN A 1 88 ? 37.434 9.593 -5.291 1.00 34.62 88 GLN A N 1
ATOM 706 C CA . GLN A 1 88 ? 38.781 10.186 -5.276 1.00 34.62 88 GLN A CA 1
ATOM 707 C C . GLN A 1 88 ? 39.598 10.029 -3.980 1.00 34.62 88 GLN A C 1
ATOM 709 O O . GLN A 1 88 ? 39.707 10.942 -3.168 1.00 34.62 88 GLN A O 1
ATOM 714 N N . GLY A 1 89 ? 40.301 8.896 -3.878 1.00 35.44 89 GLY A N 1
ATOM 715 C CA . GLY A 1 89 ? 41.429 8.734 -2.953 1.00 35.44 89 GLY A CA 1
ATOM 716 C C . GLY A 1 89 ? 41.702 7.288 -2.548 1.00 35.44 89 GLY A C 1
ATOM 717 O O . GLY A 1 89 ? 41.706 6.997 -1.361 1.00 35.44 89 GLY A O 1
ATOM 718 N N . ALA A 1 90 ? 41.886 6.372 -3.503 1.00 31.88 90 ALA A N 1
ATOM 719 C CA . ALA A 1 90 ? 42.278 4.998 -3.184 1.00 31.88 90 ALA A CA 1
ATOM 720 C C . ALA A 1 90 ? 43.782 4.939 -2.857 1.00 31.88 90 ALA A C 1
ATOM 722 O O . ALA A 1 90 ? 44.617 5.142 -3.742 1.00 31.88 90 ALA A O 1
ATOM 723 N N . ASP A 1 91 ? 44.107 4.670 -1.592 1.00 31.39 91 ASP A N 1
ATOM 724 C CA . ASP A 1 91 ? 45.440 4.262 -1.137 1.00 31.39 91 ASP A CA 1
ATOM 725 C C . ASP A 1 91 ? 45.664 2.781 -1.539 1.00 31.39 91 ASP A C 1
ATOM 727 O O . ASP A 1 91 ? 44.750 1.971 -1.347 1.00 31.39 91 ASP A O 1
ATOM 731 N N . PRO A 1 92 ? 46.794 2.374 -2.155 1.00 33.91 92 PRO A N 1
ATOM 732 C CA . PRO A 1 92 ? 46.872 1.106 -2.891 1.00 33.91 92 PRO A CA 1
ATOM 733 C C . PRO A 1 92 ? 46.968 -0.181 -2.056 1.00 33.91 92 PRO A C 1
ATOM 735 O O . PRO A 1 92 ? 47.118 -1.247 -2.655 1.00 33.91 92 PRO A O 1
ATOM 738 N N . GLU A 1 93 ? 46.922 -0.137 -0.724 1.00 36.25 93 GLU A N 1
ATOM 739 C CA . GLU A 1 93 ? 47.321 -1.290 0.102 1.00 36.25 93 GLU A CA 1
ATOM 740 C C . GLU A 1 93 ? 46.195 -2.090 0.770 1.00 36.25 93 GLU A C 1
ATOM 742 O O . GLU A 1 93 ? 46.479 -3.171 1.280 1.00 36.25 93 GLU A O 1
ATOM 747 N N . ASP A 1 94 ? 44.922 -1.691 0.689 1.00 31.62 94 ASP A N 1
ATOM 748 C CA . ASP A 1 94 ? 43.838 -2.465 1.326 1.00 31.62 94 ASP A CA 1
ATOM 749 C C . ASP A 1 94 ? 43.073 -3.380 0.352 1.00 31.62 94 ASP A C 1
ATOM 751 O O . ASP A 1 94 ? 41.851 -3.351 0.213 1.00 31.62 94 ASP A O 1
ATOM 755 N N . ARG A 1 95 ? 43.822 -4.218 -0.378 1.00 37.41 95 ARG A N 1
ATOM 756 C CA . ARG A 1 95 ? 43.270 -5.374 -1.106 1.00 37.41 95 ARG A CA 1
ATOM 757 C C . ARG A 1 95 ? 43.511 -6.653 -0.315 1.00 37.41 95 ARG A C 1
ATOM 759 O O . ARG A 1 95 ? 44.346 -7.465 -0.709 1.00 37.41 95 ARG A O 1
ATOM 766 N N . THR A 1 96 ? 42.734 -6.893 0.742 1.00 30.61 96 THR A N 1
ATOM 767 C CA . THR A 1 96 ? 42.694 -8.240 1.338 1.00 30.61 96 THR A CA 1
ATOM 768 C C . THR A 1 96 ? 41.366 -8.579 2.020 1.00 30.61 96 THR A C 1
ATOM 770 O O . THR A 1 96 ? 41.133 -8.196 3.156 1.00 30.61 96 THR A O 1
ATOM 773 N N . GLY A 1 97 ? 40.553 -9.402 1.339 1.00 30.59 97 GLY A N 1
ATOM 774 C CA . GLY A 1 97 ? 39.402 -10.142 1.893 1.00 30.59 97 GLY A CA 1
ATOM 775 C C . GLY A 1 97 ? 38.144 -9.283 2.077 1.00 30.59 97 GLY A C 1
ATOM 776 O O . GLY A 1 97 ? 38.202 -8.202 2.622 1.00 30.59 97 GLY A O 1
ATOM 777 N N . ASP A 1 98 ? 36.938 -9.646 1.664 1.00 31.05 98 ASP A N 1
ATOM 778 C CA . ASP A 1 98 ? 36.347 -10.965 1.510 1.00 31.05 98 ASP A CA 1
ATOM 779 C C . ASP A 1 98 ? 35.127 -10.827 0.579 1.00 31.05 98 ASP A C 1
ATOM 781 O O . ASP A 1 98 ? 34.057 -10.350 0.955 1.00 31.05 98 ASP A O 1
ATOM 785 N N . GLY A 1 99 ? 35.311 -11.215 -0.683 1.00 33.47 99 GLY A N 1
ATOM 786 C CA . GLY A 1 99 ? 34.263 -11.298 -1.698 1.00 33.47 99 GLY A CA 1
ATOM 787 C C . GLY A 1 99 ? 33.494 -12.618 -1.634 1.00 33.47 99 GLY A C 1
ATOM 788 O O . GLY A 1 99 ? 33.328 -13.266 -2.666 1.00 33.47 99 GLY A O 1
ATOM 789 N N . ARG A 1 100 ? 33.071 -13.059 -0.444 1.00 31.19 100 ARG A N 1
ATOM 790 C CA . ARG A 1 100 ? 32.264 -14.271 -0.238 1.00 31.19 100 ARG A CA 1
ATOM 791 C C . ARG A 1 100 ? 31.530 -14.205 1.101 1.00 31.19 100 ARG A C 1
ATOM 793 O O . ARG A 1 100 ? 32.035 -14.732 2.069 1.00 31.19 100 ARG A O 1
ATOM 800 N N . LEU A 1 101 ? 30.306 -13.671 1.152 1.00 32.50 101 LEU A N 1
ATOM 801 C CA . LEU A 1 101 ? 29.247 -14.198 2.040 1.00 32.50 101 LEU A CA 1
ATOM 802 C C . LEU A 1 101 ? 27.923 -13.436 1.847 1.00 32.50 101 LEU A C 1
ATOM 804 O O . LEU A 1 101 ? 27.619 -12.563 2.642 1.00 32.50 101 LEU A O 1
ATOM 808 N N . ARG A 1 102 ? 27.122 -13.752 0.814 1.00 33.25 102 ARG A N 1
ATOM 809 C CA . ARG A 1 102 ? 25.637 -13.593 0.817 1.00 33.25 102 ARG A CA 1
ATOM 810 C C . ARG A 1 102 ? 24.936 -14.560 -0.153 1.00 33.25 102 ARG A C 1
ATOM 812 O O . ARG A 1 102 ? 23.907 -14.249 -0.738 1.00 33.25 102 ARG A O 1
ATOM 819 N N . GLN A 1 103 ? 25.480 -15.762 -0.312 1.00 30.59 103 GLN A N 1
ATOM 820 C CA . GLN A 1 103 ? 24.671 -16.932 -0.653 1.00 30.59 103 GLN A CA 1
ATOM 821 C C . GLN A 1 103 ? 24.594 -17.748 0.637 1.00 30.59 103 GLN A C 1
ATOM 823 O O . GLN A 1 103 ? 25.635 -18.016 1.228 1.00 30.59 103 GLN A O 1
ATOM 828 N N . ASN A 1 104 ? 23.380 -18.087 1.076 1.00 29.97 104 ASN A N 1
ATOM 829 C CA . ASN A 1 104 ? 23.026 -18.771 2.333 1.00 29.97 104 ASN A CA 1
ATOM 830 C C . ASN A 1 104 ? 22.655 -17.842 3.500 1.00 29.97 104 ASN A C 1
ATOM 832 O O . ASN A 1 104 ? 23.398 -17.671 4.461 1.00 29.97 104 ASN A O 1
ATOM 836 N N . THR A 1 105 ? 21.442 -17.293 3.451 1.00 31.77 105 THR A N 1
ATOM 837 C CA . THR A 1 105 ? 20.579 -17.162 4.646 1.00 31.77 105 THR A CA 1
ATOM 838 C C . THR A 1 105 ? 19.108 -17.080 4.222 1.00 31.77 105 THR A C 1
ATOM 840 O O . THR A 1 105 ? 18.345 -16.217 4.630 1.00 31.77 105 THR A O 1
ATOM 843 N N . VAL A 1 106 ? 18.702 -18.018 3.362 1.00 35.91 106 VAL A N 1
ATOM 844 C CA . VAL A 1 106 ? 17.320 -18.506 3.313 1.00 35.91 106 VAL A CA 1
ATOM 845 C C . VAL A 1 106 ? 17.361 -19.789 4.118 1.00 35.91 106 VAL A C 1
ATOM 847 O O . VAL A 1 106 ? 17.728 -20.813 3.564 1.00 35.91 106 VAL A O 1
ATOM 850 N N . LEU A 1 107 ? 17.168 -19.685 5.430 1.00 36.53 107 LEU A N 1
ATOM 851 C CA . LEU A 1 107 ? 16.851 -20.741 6.400 1.00 36.53 107 LEU A CA 1
ATOM 852 C C . LEU A 1 107 ? 16.945 -20.078 7.787 1.00 36.53 107 LEU A C 1
ATOM 854 O O . LEU A 1 107 ? 17.883 -19.336 8.054 1.00 36.53 107 LEU A O 1
ATOM 858 N N . GLU A 1 108 ? 15.945 -20.335 8.630 1.00 33.88 108 GLU A N 1
ATOM 859 C CA . GLU A 1 108 ? 15.827 -19.884 10.030 1.00 33.88 108 GLU A CA 1
ATOM 860 C C . GLU A 1 108 ? 15.325 -18.448 10.287 1.00 33.88 108 GLU A C 1
ATOM 862 O O . GLU A 1 108 ? 15.993 -17.596 10.865 1.00 33.88 108 GLU A O 1
ATOM 867 N N . ARG A 1 109 ? 14.041 -18.211 9.989 1.00 30.22 109 ARG A N 1
ATOM 868 C CA . ARG A 1 109 ? 13.185 -17.373 10.855 1.00 30.22 109 ARG A CA 1
ATOM 869 C C . ARG A 1 109 ? 11.865 -18.082 11.154 1.00 30.22 109 ARG A C 1
ATOM 871 O O . ARG A 1 109 ? 10.779 -17.596 10.852 1.00 30.22 109 ARG A O 1
ATOM 878 N N . GLY A 1 110 ? 11.984 -19.264 11.750 1.00 32.66 110 GLY A N 1
ATOM 879 C CA . GLY A 1 110 ? 10.956 -19.806 12.630 1.00 32.66 110 GLY A CA 1
ATOM 880 C C . GLY A 1 110 ? 11.243 -19.337 14.056 1.00 32.66 110 GLY A C 1
ATOM 881 O O . GLY A 1 110 ? 12.394 -19.318 14.467 1.00 32.66 110 GLY A O 1
ATOM 882 N N . GLU A 1 111 ? 10.196 -18.955 14.784 1.00 35.16 111 GLU A N 1
ATOM 883 C CA . GLU A 1 111 ? 10.191 -18.829 16.250 1.00 35.16 111 GLU A CA 1
ATOM 884 C C . GLU A 1 111 ? 10.991 -17.672 16.879 1.00 35.16 111 GLU A C 1
ATOM 886 O O . GLU A 1 111 ? 12.029 -17.870 17.496 1.00 35.16 111 GLU A O 1
ATOM 891 N N . ASN A 1 112 ? 10.426 -16.456 16.882 1.00 28.34 112 ASN A N 1
ATOM 892 C CA . ASN A 1 112 ? 10.548 -15.603 18.076 1.00 28.34 112 ASN A CA 1
ATOM 893 C C . ASN A 1 112 ? 9.427 -14.554 18.181 1.00 28.34 112 ASN A C 1
ATOM 895 O O . ASN A 1 112 ? 9.631 -13.353 18.024 1.00 28.34 112 ASN A O 1
ATOM 899 N N . THR A 1 113 ? 8.199 -15.004 18.441 1.00 33.41 113 THR A N 1
ATOM 900 C CA . THR A 1 113 ? 7.112 -14.137 18.924 1.00 33.41 113 THR A CA 1
ATOM 901 C C . THR A 1 113 ? 6.767 -14.521 20.353 1.00 33.41 113 THR A C 1
ATOM 903 O O . THR A 1 113 ? 5.739 -15.132 20.615 1.00 33.41 113 THR A O 1
ATOM 906 N N . ARG A 1 114 ? 7.635 -14.173 21.307 1.00 30.02 114 ARG A N 1
ATOM 907 C CA . ARG A 1 114 ? 7.289 -14.093 22.733 1.00 30.02 114 ARG A CA 1
ATOM 908 C C . ARG A 1 114 ? 8.320 -13.222 23.447 1.00 30.02 114 ARG A C 1
ATOM 910 O O . ARG A 1 114 ? 9.492 -13.558 23.476 1.00 30.02 114 ARG A O 1
ATOM 917 N N . ARG A 1 115 ? 7.818 -12.169 24.103 1.00 31.23 115 ARG A N 1
ATOM 918 C CA . ARG A 1 115 ? 8.511 -11.234 25.013 1.00 31.23 115 ARG A CA 1
ATOM 919 C C . ARG A 1 115 ? 9.315 -10.116 24.347 1.00 31.23 115 ARG A C 1
ATOM 921 O O . ARG A 1 115 ? 10.503 -10.257 24.130 1.00 31.23 115 ARG A O 1
ATOM 928 N N . MET A 1 116 ? 8.679 -8.955 24.204 1.00 28.31 116 MET A N 1
ATOM 929 C CA . MET A 1 116 ? 9.308 -7.664 24.514 1.00 28.31 116 MET A CA 1
ATOM 930 C C . MET A 1 116 ? 8.224 -6.725 25.057 1.00 28.31 116 MET A C 1
ATOM 932 O O . MET A 1 116 ? 7.597 -5.967 24.325 1.00 28.31 116 MET A O 1
ATOM 936 N N . GLY A 1 117 ? 7.959 -6.845 26.357 1.00 27.78 117 GLY A N 1
ATOM 937 C CA . GLY A 1 117 ? 7.435 -5.755 27.171 1.00 27.78 117 GLY A CA 1
ATOM 938 C C . GLY A 1 117 ? 8.586 -5.274 28.049 1.00 27.78 117 GLY A C 1
ATOM 939 O O . GLY A 1 117 ? 9.173 -6.081 28.764 1.00 27.78 117 GLY A O 1
ATOM 940 N N . GLY A 1 118 ? 8.943 -3.996 27.956 1.00 25.33 118 GLY A N 1
ATOM 941 C CA . GLY A 1 118 ? 10.023 -3.395 28.741 1.00 25.33 118 GLY A CA 1
ATOM 942 C C . GLY A 1 118 ? 10.405 -2.034 28.168 1.00 25.33 118 GLY A C 1
ATOM 943 O O . GLY A 1 118 ? 10.682 -1.931 26.980 1.00 25.33 118 GLY A O 1
ATOM 944 N N . GLY A 1 119 ? 10.319 -0.995 28.999 1.00 26.19 119 GLY A N 1
ATOM 945 C CA . GLY A 1 119 ? 10.338 0.417 28.614 1.00 26.19 119 GLY A CA 1
ATOM 946 C C . GLY A 1 119 ? 11.612 0.926 27.933 1.00 26.19 119 GLY A C 1
ATOM 947 O O . GLY A 1 119 ? 12.697 0.371 28.077 1.00 26.19 119 GLY A O 1
ATOM 948 N N . VAL A 1 120 ? 11.452 2.041 27.220 1.00 29.59 120 VAL A N 1
ATOM 949 C CA . VAL A 1 120 ? 12.529 2.807 26.580 1.00 29.59 120 VAL A CA 1
ATOM 950 C C . VAL A 1 120 ? 12.983 3.909 27.548 1.00 29.59 120 VAL A C 1
ATOM 952 O O . VAL A 1 120 ? 12.136 4.703 27.967 1.00 29.59 120 VAL A O 1
ATOM 955 N N . PRO A 1 121 ? 14.272 4.001 27.930 1.00 29.33 121 PRO A N 1
ATOM 956 C CA . PRO A 1 121 ? 14.765 5.140 28.686 1.00 29.33 121 PRO A CA 1
ATOM 957 C C . PRO A 1 121 ? 15.007 6.333 27.753 1.00 29.33 121 PRO A C 1
ATOM 959 O O . PRO A 1 121 ? 15.474 6.192 26.624 1.00 29.33 121 PRO A O 1
ATOM 962 N N . ALA A 1 122 ? 14.663 7.519 28.250 1.00 31.59 122 ALA A N 1
ATOM 963 C CA . ALA A 1 122 ? 14.812 8.793 27.566 1.00 31.59 122 ALA A CA 1
ATOM 964 C C . ALA A 1 122 ? 16.290 9.141 27.318 1.00 31.59 122 ALA A C 1
ATOM 966 O O . ALA A 1 122 ? 17.096 9.141 28.247 1.00 31.59 122 ALA A O 1
ATOM 967 N N . ALA A 1 123 ? 16.618 9.518 26.081 1.00 29.84 123 ALA A N 1
ATOM 968 C CA . ALA A 1 123 ? 17.874 10.168 25.729 1.00 29.84 123 ALA A CA 1
ATOM 969 C C . ALA A 1 123 ? 17.561 11.468 24.976 1.00 29.84 123 ALA A C 1
ATOM 971 O O . ALA A 1 123 ? 17.237 11.473 23.791 1.00 29.84 123 ALA A O 1
ATOM 972 N N . SER A 1 124 ? 17.615 12.581 25.702 1.00 28.89 124 SER A N 1
ATOM 973 C CA . SER A 1 124 ? 17.565 13.939 25.169 1.00 28.89 124 SER A CA 1
ATOM 974 C C . SER A 1 124 ? 18.990 14.461 24.984 1.00 28.89 124 SER A C 1
ATOM 976 O O . SER A 1 124 ? 19.680 14.652 25.983 1.00 28.89 124 SER A O 1
ATOM 978 N N . ALA A 1 125 ? 19.421 14.750 23.753 1.00 28.20 125 ALA A N 1
ATOM 979 C CA . ALA A 1 125 ? 20.560 15.641 23.512 1.00 28.20 125 ALA A CA 1
ATOM 980 C C . ALA A 1 125 ? 20.607 16.161 22.060 1.00 28.20 125 ALA A C 1
ATOM 982 O O . ALA A 1 125 ? 20.979 15.446 21.140 1.00 28.20 125 ALA A O 1
ATOM 983 N N . GLY A 1 126 ? 20.262 17.443 21.901 1.00 28.31 126 GLY A N 1
ATOM 984 C CA . GLY A 1 126 ? 20.942 18.413 21.034 1.00 28.31 126 GLY A CA 1
ATOM 985 C C . GLY A 1 126 ? 21.031 18.162 19.525 1.00 28.31 126 GLY A C 1
ATOM 986 O O . GLY A 1 126 ? 22.056 17.699 19.039 1.00 28.31 126 GLY A O 1
ATOM 987 N N . VAL A 1 127 ? 20.067 18.686 18.761 1.00 31.81 127 VAL A N 1
ATOM 988 C CA . VAL A 1 127 ? 20.279 19.044 17.346 1.00 31.81 127 VAL A CA 1
ATOM 989 C C . VAL A 1 127 ? 20.274 20.569 17.231 1.00 31.81 127 VAL A C 1
ATOM 991 O O . VAL A 1 127 ? 19.250 21.221 17.429 1.00 31.81 127 VAL A O 1
ATOM 994 N N . ARG A 1 128 ? 21.446 21.155 16.950 1.00 27.52 128 ARG A N 1
ATOM 995 C CA . ARG A 1 128 ? 21.575 22.567 16.555 1.00 27.52 128 ARG A CA 1
ATOM 996 C C . ARG A 1 128 ? 21.043 22.722 15.134 1.00 27.52 128 ARG A C 1
ATOM 998 O O . ARG A 1 128 ? 21.485 22.019 14.229 1.00 27.52 128 ARG A O 1
ATOM 1005 N N . GLY A 1 129 ? 20.110 23.654 14.961 1.00 28.52 129 GLY A N 1
ATOM 1006 C CA . GLY A 1 129 ? 19.486 23.954 13.679 1.00 28.52 129 GLY A CA 1
ATOM 1007 C C . GLY A 1 129 ? 20.491 24.435 12.635 1.00 28.52 129 GLY A C 1
ATOM 1008 O O . GLY A 1 129 ? 21.334 25.290 12.909 1.00 28.52 129 GLY A O 1
ATOM 1009 N N . ARG A 1 130 ? 20.361 23.903 11.418 1.00 27.94 130 ARG A N 1
ATOM 1010 C CA . ARG A 1 130 ? 20.877 24.527 10.200 1.00 27.94 130 ARG A CA 1
ATOM 1011 C C . ARG A 1 130 ? 19.694 25.071 9.407 1.00 27.94 130 ARG A C 1
ATOM 1013 O O . ARG A 1 130 ? 18.647 24.437 9.321 1.00 27.94 130 ARG A O 1
ATOM 1020 N N . ALA A 1 131 ? 19.867 26.297 8.929 1.00 29.42 131 ALA A N 1
ATOM 1021 C CA . ALA A 1 131 ? 18.842 27.109 8.303 1.00 29.42 131 ALA A CA 1
ATOM 1022 C C . ALA A 1 131 ? 18.254 26.443 7.050 1.00 29.42 131 ALA A C 1
ATOM 1024 O O . ALA A 1 131 ? 18.973 25.902 6.213 1.00 29.42 131 ALA A O 1
ATOM 1025 N N . SER A 1 132 ? 16.929 26.536 6.957 1.00 33.41 132 SER A N 1
ATOM 1026 C CA . SER A 1 132 ? 16.084 26.116 5.844 1.00 33.41 132 SER A CA 1
ATOM 1027 C C . SER A 1 132 ? 16.493 26.817 4.544 1.00 33.41 132 SER A C 1
ATOM 1029 O O . SER A 1 132 ? 16.431 28.045 4.449 1.00 33.41 132 SER A O 1
ATOM 1031 N N . GLN A 1 133 ? 16.881 26.040 3.531 1.00 29.77 133 GLN A N 1
ATOM 1032 C CA . GLN A 1 133 ? 16.765 26.481 2.144 1.00 29.77 133 GLN A CA 1
ATOM 1033 C C . GLN A 1 133 ? 15.327 26.213 1.687 1.00 29.77 133 GLN A C 1
ATOM 1035 O O . GLN A 1 133 ? 14.784 25.126 1.882 1.00 29.77 133 GLN A O 1
ATOM 1040 N N . LYS A 1 134 ? 14.697 27.257 1.142 1.00 34.25 134 LYS A N 1
ATOM 1041 C CA . LYS A 1 134 ? 13.322 27.270 0.635 1.00 34.25 134 LYS A CA 1
ATOM 1042 C C . LYS A 1 134 ? 13.123 26.148 -0.390 1.00 34.25 134 LYS A C 1
ATOM 1044 O O . LYS A 1 134 ? 13.736 26.198 -1.450 1.00 34.25 134 LYS A O 1
ATOM 1049 N N . GLY A 1 135 ? 12.250 25.188 -0.088 1.00 33.81 135 GLY A N 1
ATOM 1050 C CA . GLY A 1 135 ? 11.777 24.214 -1.075 1.00 33.81 135 GLY A CA 1
ATOM 1051 C C . GLY A 1 135 ? 11.227 22.909 -0.508 1.00 33.81 135 GLY A C 1
ATOM 1052 O O . GLY A 1 135 ? 10.241 22.420 -1.043 1.00 33.81 135 GLY A O 1
ATOM 1053 N N . ASN A 1 136 ? 11.786 22.378 0.586 1.00 34.38 136 ASN A N 1
ATOM 1054 C CA . ASN A 1 136 ? 11.405 21.042 1.060 1.00 34.38 136 ASN A CA 1
ATOM 1055 C C . ASN A 1 136 ? 10.663 21.070 2.409 1.00 34.38 136 ASN A C 1
ATOM 1057 O O . ASN A 1 136 ? 11.150 21.697 3.359 1.00 34.38 136 ASN A O 1
ATOM 1061 N N . PRO A 1 137 ? 9.496 20.401 2.518 1.00 41.34 137 PRO A N 1
ATOM 1062 C CA . PRO A 1 137 ? 8.827 20.176 3.793 1.00 41.34 137 PRO A CA 1
ATOM 1063 C C . PRO A 1 137 ? 9.604 19.146 4.638 1.00 41.34 137 PRO A C 1
ATOM 1065 O O . PRO A 1 137 ? 10.435 18.411 4.107 1.00 41.34 137 PRO A O 1
ATOM 1068 N N . PRO A 1 138 ? 9.382 19.090 5.962 1.00 41.25 138 PRO A N 1
ATOM 1069 C CA . PRO A 1 138 ? 10.141 18.200 6.834 1.00 41.25 138 PRO A CA 1
ATOM 1070 C C . PRO A 1 138 ? 9.671 16.744 6.693 1.00 41.25 138 PRO A C 1
ATOM 1072 O O . PRO A 1 138 ? 8.571 16.408 7.132 1.00 41.25 138 PRO A O 1
ATOM 1075 N N . SER A 1 139 ? 10.519 15.885 6.122 1.00 49.72 139 SER A N 1
ATOM 1076 C CA . SER A 1 139 ? 10.434 14.424 6.263 1.00 49.72 139 SER A CA 1
ATOM 1077 C C . SER A 1 139 ? 10.931 14.000 7.662 1.00 49.72 139 SER A C 1
ATOM 1079 O O . SER A 1 139 ? 11.485 14.802 8.424 1.00 49.72 139 SER A O 1
ATOM 1081 N N . LEU A 1 140 ? 10.686 12.742 8.050 1.00 52.00 140 LEU A N 1
ATOM 1082 C CA . LEU A 1 140 ? 11.316 12.136 9.232 1.00 52.00 140 LEU A CA 1
ATOM 1083 C C . LEU A 1 140 ? 12.840 11.975 9.049 1.00 52.00 140 LEU A C 1
ATOM 1085 O O . LEU A 1 140 ? 13.567 11.885 10.040 1.00 52.00 140 LEU A O 1
ATOM 1089 N N . ALA A 1 141 ? 13.324 11.991 7.805 1.00 47.12 141 ALA A N 1
ATOM 1090 C CA . ALA A 1 141 ? 14.721 12.195 7.428 1.00 47.12 141 ALA A CA 1
ATOM 1091 C C . ALA A 1 141 ? 14.877 13.597 6.785 1.00 47.12 141 ALA A C 1
ATOM 1093 O O . ALA A 1 141 ? 13.878 14.215 6.453 1.00 47.12 141 ALA A O 1
ATOM 1094 N N . ALA A 1 142 ? 16.088 14.159 6.688 1.00 41.31 142 ALA A N 1
ATOM 1095 C CA . ALA A 1 142 ? 16.300 15.590 6.368 1.00 41.31 142 ALA A CA 1
ATOM 1096 C C . ALA A 1 142 ? 17.178 15.885 5.120 1.00 41.31 142 ALA A C 1
ATOM 1098 O O . ALA A 1 142 ? 17.630 17.016 4.942 1.00 41.31 142 ALA A O 1
ATOM 1099 N N . THR A 1 143 ? 17.443 14.892 4.263 1.00 38.84 143 THR A N 1
ATOM 1100 C CA . THR A 1 143 ? 18.059 15.069 2.928 1.00 38.84 143 THR A CA 1
ATOM 1101 C C . THR A 1 143 ? 17.582 13.977 1.968 1.00 38.84 143 THR A C 1
ATOM 1103 O O . THR A 1 143 ? 17.317 12.898 2.472 1.00 38.84 143 THR A O 1
ATOM 1106 N N . SER A 1 144 ? 17.580 14.195 0.641 1.00 41.38 144 SER A N 1
ATOM 1107 C CA . SER A 1 144 ? 17.053 13.366 -0.490 1.00 41.38 144 SER A CA 1
ATOM 1108 C C . SER A 1 144 ? 17.136 11.817 -0.453 1.00 41.38 144 SER A C 1
ATOM 1110 O O . SER A 1 144 ? 16.543 11.151 -1.292 1.00 41.38 144 SER A O 1
ATOM 1112 N N . LEU A 1 145 ? 17.807 11.247 0.541 1.00 45.66 145 LEU A N 1
ATOM 1113 C CA . LEU A 1 145 ? 17.647 9.935 1.190 1.00 45.66 145 LEU A CA 1
ATOM 1114 C C . LEU A 1 145 ? 16.227 9.599 1.741 1.00 45.66 145 LEU A C 1
ATOM 1116 O O . LEU A 1 145 ? 16.058 8.563 2.381 1.00 45.66 145 LEU A O 1
ATOM 1120 N N . GLU A 1 146 ? 15.234 10.475 1.581 1.00 54.19 146 GLU A N 1
ATOM 1121 C CA . GLU A 1 146 ? 14.163 10.708 2.568 1.00 54.19 146 GLU A CA 1
ATOM 1122 C C . GLU A 1 146 ? 12.909 9.825 2.487 1.00 54.19 146 GLU A C 1
ATOM 1124 O O . GLU A 1 146 ? 12.415 9.374 3.516 1.00 54.19 146 GLU A O 1
ATOM 1129 N N . TRP A 1 147 ? 12.388 9.547 1.291 1.00 63.12 147 TRP A N 1
ATOM 1130 C CA . TRP A 1 147 ? 10.988 9.111 1.148 1.00 63.12 147 TRP A CA 1
ATOM 1131 C C . TRP A 1 147 ? 10.756 7.606 1.309 1.00 63.12 147 TRP A C 1
ATOM 1133 O O . TRP A 1 147 ? 9.612 7.164 1.411 1.00 63.12 147 TRP A O 1
ATOM 1143 N N . TRP A 1 148 ? 11.819 6.799 1.353 1.00 74.31 148 TRP A N 1
ATOM 1144 C CA . TRP A 1 148 ? 11.696 5.345 1.473 1.00 74.31 148 TRP A CA 1
ATOM 1145 C C . TRP A 1 148 ? 10.945 4.929 2.731 1.00 74.31 148 TRP A C 1
ATOM 1147 O O . TRP A 1 148 ? 9.922 4.244 2.678 1.00 74.31 148 TRP A O 1
ATOM 1157 N N . VAL A 1 149 ? 11.494 5.347 3.878 1.00 81.31 149 VAL A N 1
ATOM 1158 C CA . VAL A 1 149 ? 10.966 5.016 5.200 1.00 81.31 149 VAL A CA 1
ATOM 1159 C C . VAL A 1 149 ? 9.540 5.538 5.278 1.00 81.31 149 VAL A C 1
ATOM 1161 O O . VAL A 1 149 ? 8.651 4.842 5.769 1.00 81.31 149 VAL A O 1
ATOM 1164 N N . ASP A 1 150 ? 9.319 6.728 4.723 1.00 87.25 150 ASP A N 1
ATOM 1165 C CA . ASP A 1 150 ? 8.020 7.368 4.671 1.00 87.25 150 ASP A CA 1
ATOM 1166 C C . ASP A 1 150 ? 7.000 6.494 3.917 1.00 87.25 150 ASP A C 1
ATOM 1168 O O . ASP A 1 150 ? 5.947 6.192 4.477 1.00 87.25 150 ASP A O 1
ATOM 1172 N N . TYR A 1 151 ? 7.316 5.973 2.722 1.00 88.62 151 TYR A N 1
ATOM 1173 C CA . TYR A 1 151 ? 6.438 5.040 1.992 1.00 88.62 151 TYR A CA 1
ATOM 1174 C C . TYR A 1 151 ? 6.267 3.695 2.698 1.00 88.62 151 TYR A C 1
ATOM 1176 O O . TYR A 1 151 ? 5.188 3.100 2.657 1.00 88.62 151 TYR A O 1
ATOM 1184 N N . MET A 1 152 ? 7.300 3.206 3.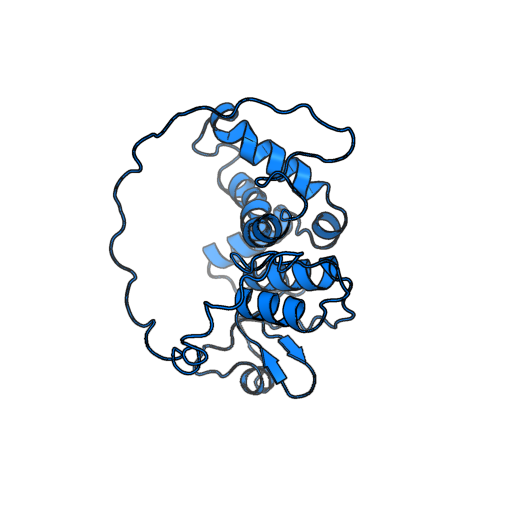384 1.00 89.44 152 MET A N 1
ATOM 1185 C CA . MET A 1 152 ? 7.211 1.953 4.132 1.00 89.44 152 MET A CA 1
ATOM 1186 C C . MET A 1 152 ? 6.359 2.069 5.394 1.00 89.44 152 MET A C 1
ATOM 1188 O O . MET A 1 152 ? 5.831 1.051 5.849 1.00 89.44 152 MET A O 1
ATOM 1192 N N . LEU A 1 153 ? 6.208 3.266 5.959 1.00 90.94 153 LEU A N 1
ATOM 1193 C CA . LEU A 1 153 ? 5.392 3.523 7.147 1.00 90.94 153 LEU A CA 1
ATOM 1194 C C . LEU A 1 153 ? 4.003 4.076 6.811 1.00 90.94 153 LEU A C 1
ATOM 1196 O O . LEU A 1 153 ? 3.059 3.853 7.577 1.00 90.94 153 LEU A O 1
ATOM 1200 N N . TRP A 1 154 ? 3.858 4.753 5.670 1.00 93.31 154 TRP A N 1
ATOM 1201 C CA . TRP A 1 154 ? 2.631 5.439 5.274 1.00 93.31 154 TRP A CA 1
ATOM 1202 C C . TRP A 1 154 ? 1.361 4.578 5.356 1.00 93.31 154 TRP A C 1
ATOM 1204 O O . TRP A 1 154 ? 0.410 5.039 5.991 1.00 93.31 154 TRP A O 1
ATOM 1214 N N . PRO A 1 155 ? 1.325 3.323 4.860 1.00 94.25 155 PRO A N 1
ATOM 1215 C CA . PRO A 1 155 ? 0.093 2.535 4.873 1.00 94.25 155 PRO A CA 1
ATOM 1216 C C . PRO A 1 155 ? -0.522 2.371 6.275 1.00 94.25 155 PRO A C 1
ATOM 1218 O O . PRO A 1 155 ? -1.741 2.378 6.453 1.00 94.25 155 PRO A O 1
ATOM 1221 N N . TRP A 1 156 ? 0.296 2.260 7.324 1.00 91.69 156 TRP A N 1
ATOM 1222 C CA . TRP A 1 156 ? -0.216 2.183 8.700 1.00 91.69 156 TRP A CA 1
ATOM 1223 C C . TRP A 1 156 ? -0.712 3.533 9.207 1.00 91.69 156 TRP A C 1
ATOM 1225 O O . TRP A 1 156 ? -1.699 3.595 9.941 1.00 91.69 156 TRP A O 1
ATOM 1235 N N . SER A 1 157 ? -0.034 4.604 8.804 1.00 90.38 157 SER A N 1
ATOM 1236 C CA . SER A 1 157 ? -0.394 5.971 9.155 1.00 90.38 157 SER A CA 1
ATOM 1237 C C . SER A 1 157 ? -1.743 6.376 8.560 1.00 90.38 157 SER A C 1
ATOM 1239 O O . SER A 1 157 ? -2.606 6.877 9.283 1.00 90.38 157 SER A O 1
ATOM 1241 N N . GLU A 1 158 ? -1.967 6.069 7.281 1.00 90.81 158 GLU A N 1
ATOM 1242 C CA . GLU A 1 158 ? -3.229 6.301 6.572 1.00 90.81 158 GLU A CA 1
ATOM 1243 C C . GLU A 1 158 ? -4.419 5.660 7.310 1.00 90.81 158 GLU A C 1
ATOM 1245 O O . GLU A 1 158 ? -5.443 6.290 7.590 1.00 90.81 158 GLU A O 1
ATOM 1250 N N . ARG A 1 159 ? -4.246 4.406 7.742 1.00 89.56 159 ARG A N 1
ATOM 1251 C CA . ARG A 1 159 ? -5.295 3.604 8.392 1.00 89.56 159 ARG A CA 1
ATOM 1252 C C . ARG A 1 159 ? -5.692 4.109 9.780 1.00 89.56 159 ARG A C 1
ATOM 1254 O O . ARG A 1 159 ? -6.728 3.693 10.307 1.00 89.56 159 ARG A O 1
ATOM 1261 N N . ARG A 1 160 ? -4.943 5.052 10.365 1.00 83.56 160 ARG A N 1
ATOM 1262 C CA . ARG A 1 160 ? -5.321 5.731 11.617 1.00 83.56 160 ARG A CA 1
ATOM 1263 C C . ARG A 1 160 ? -6.693 6.402 11.516 1.00 83.56 160 ARG A C 1
ATOM 1265 O O . ARG A 1 160 ? -7.408 6.450 12.519 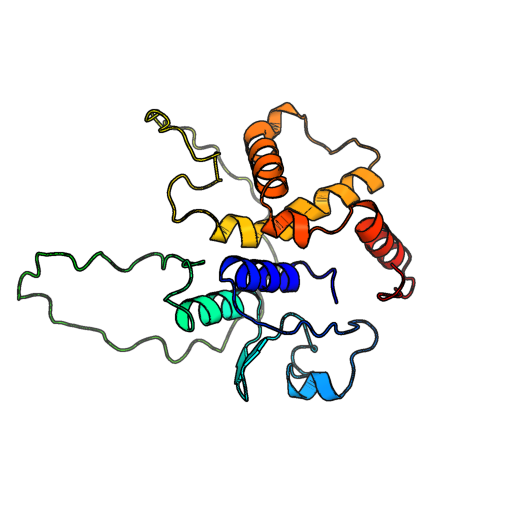1.00 83.56 160 ARG A O 1
ATOM 1272 N N . GLY A 1 161 ? -7.086 6.891 10.336 1.00 82.00 161 GLY A N 1
ATOM 1273 C CA . GLY A 1 161 ? -8.407 7.493 10.125 1.00 82.00 161 GLY A CA 1
ATOM 1274 C C . GLY A 1 161 ? -9.550 6.565 10.558 1.00 82.00 161 GLY A C 1
ATOM 1275 O O . GLY A 1 161 ? -10.434 6.977 11.307 1.00 82.00 161 GLY A O 1
ATOM 1276 N N . ALA A 1 162 ? -9.468 5.278 10.215 1.00 83.94 162 ALA A N 1
ATOM 1277 C CA . ALA A 1 162 ? -10.464 4.284 10.617 1.00 83.94 162 ALA A CA 1
ATOM 1278 C C . ALA A 1 162 ? -10.473 4.012 12.133 1.00 83.94 162 ALA A C 1
ATOM 1280 O O . ALA A 1 162 ? -11.525 3.747 12.714 1.00 83.94 162 ALA A O 1
ATOM 1281 N N . ILE A 1 163 ? -9.323 4.129 12.806 1.00 80.06 163 ILE A N 1
ATOM 1282 C CA . ILE A 1 163 ? -9.241 4.015 14.272 1.00 80.06 163 ILE A CA 1
ATOM 1283 C C . ILE A 1 163 ? -10.004 5.171 14.936 1.00 80.06 163 ILE A C 1
ATOM 1285 O O . ILE A 1 163 ? -10.732 4.950 15.906 1.00 80.06 163 ILE A O 1
ATOM 1289 N N . ARG A 1 164 ? -9.900 6.394 14.393 1.00 80.50 164 ARG A N 1
ATOM 1290 C CA . ARG A 1 164 ? -10.655 7.561 14.890 1.00 80.50 164 ARG A CA 1
ATOM 1291 C C . ARG A 1 164 ? -12.163 7.380 14.734 1.00 80.50 164 ARG A C 1
ATOM 1293 O O . ARG A 1 164 ? -12.898 7.768 15.643 1.00 80.50 164 ARG A O 1
ATOM 1300 N N . LEU A 1 165 ? -12.605 6.774 13.628 1.00 82.62 165 LEU A N 1
ATOM 1301 C CA . LEU A 1 165 ? -14.013 6.427 13.403 1.00 82.62 165 LEU A CA 1
ATOM 1302 C C . LEU A 1 165 ? -14.505 5.394 14.426 1.00 82.62 165 LEU A C 1
ATOM 1304 O O . LEU A 1 165 ? -15.594 5.547 14.972 1.00 82.62 165 LEU A O 1
ATOM 1308 N N . LYS A 1 166 ? -13.684 4.387 14.760 1.00 79.56 166 LYS A N 1
ATOM 1309 C CA . LYS A 1 166 ? -14.051 3.367 15.754 1.00 79.56 166 LYS A CA 1
ATOM 1310 C C . LYS A 1 166 ? -14.131 3.903 17.184 1.00 79.56 166 LYS A C 1
ATOM 1312 O O . LYS A 1 166 ? -15.045 3.537 17.918 1.00 79.56 166 LYS A O 1
ATOM 1317 N N . LEU A 1 167 ? -13.141 4.695 17.598 1.00 75.62 167 LEU A N 1
ATOM 1318 C CA . LEU A 1 167 ? -12.981 5.158 18.983 1.00 75.62 167 LEU A CA 1
ATOM 1319 C C . LEU A 1 167 ? -13.714 6.477 19.282 1.00 75.62 167 LEU A C 1
ATOM 1321 O O . LEU A 1 167 ? -13.677 6.943 20.418 1.00 75.62 167 LEU A O 1
ATOM 1325 N N . GLY A 1 168 ? -14.383 7.083 18.294 1.00 66.25 168 GLY A N 1
ATOM 1326 C CA . GLY A 1 168 ? -15.156 8.313 18.482 1.00 66.25 168 GLY A CA 1
ATOM 1327 C C . GLY A 1 168 ? -14.277 9.527 18.796 1.00 66.25 168 GLY A C 1
ATOM 1328 O O . GLY A 1 168 ? -14.416 10.124 19.858 1.00 66.25 168 GLY A O 1
ATOM 1329 N N . THR A 1 169 ? -13.346 9.848 17.886 1.00 63.97 169 THR A N 1
ATOM 1330 C CA . THR A 1 169 ? -12.367 10.966 17.925 1.00 63.97 169 THR A CA 1
ATOM 1331 C C . THR A 1 169 ? -11.404 11.041 19.117 1.00 63.97 169 THR A C 1
ATOM 1333 O O . THR A 1 169 ? -10.400 11.743 19.008 1.00 63.97 169 THR A O 1
ATOM 1336 N N . LYS A 1 170 ? -11.605 10.288 20.202 1.00 60.81 170 LYS A N 1
ATOM 1337 C CA . LYS A 1 170 ? -10.670 10.223 21.335 1.00 60.81 170 LYS A CA 1
ATOM 1338 C C . LYS A 1 170 ? -9.654 9.100 21.151 1.00 60.81 170 LYS A C 1
ATOM 1340 O O . LYS A 1 170 ? -9.920 7.942 21.461 1.00 60.81 170 LYS A O 1
ATOM 1345 N N . LEU A 1 171 ? -8.467 9.453 20.671 1.00 68.62 171 LEU A N 1
ATOM 1346 C CA . LEU A 1 171 ? -7.290 8.599 20.817 1.00 68.62 171 LEU A CA 1
ATOM 1347 C C . LEU A 1 171 ? -6.704 8.778 22.235 1.00 68.62 171 LEU A C 1
ATOM 1349 O O . LEU A 1 171 ? -6.879 9.843 22.828 1.00 68.62 171 LEU A O 1
ATOM 1353 N N . PRO A 1 172 ? -6.041 7.762 22.820 1.00 73.62 172 PRO A N 1
ATOM 1354 C CA . PRO A 1 172 ? -5.568 7.788 24.210 1.00 73.62 172 PRO A CA 1
ATOM 1355 C C . PRO A 1 172 ? -4.277 8.612 24.396 1.00 73.62 172 PRO A C 1
ATOM 1357 O O . PRO A 1 172 ? -3.396 8.234 25.163 1.00 73.62 172 PRO A O 1
ATOM 1360 N N . TYR A 1 173 ? -4.135 9.720 23.671 1.00 73.12 173 TYR A N 1
ATOM 1361 C CA . TYR A 1 173 ? -2.991 10.625 23.732 1.00 73.12 173 TYR A CA 1
ATOM 1362 C C . TYR A 1 173 ? -3.456 12.070 23.527 1.00 73.12 173 TYR A C 1
ATOM 1364 O O . TYR A 1 173 ? -4.520 12.310 22.954 1.00 73.12 173 TYR A O 1
ATOM 1372 N N . LYS A 1 174 ? -2.681 13.040 24.019 1.00 72.12 174 LYS A N 1
ATOM 1373 C CA . LYS A 1 174 ? -2.982 14.463 23.815 1.00 72.12 174 LYS A CA 1
ATOM 1374 C C . LYS A 1 174 ? -2.438 14.937 22.464 1.00 72.12 174 LYS A C 1
ATOM 1376 O O . LYS A 1 174 ? -1.394 14.469 22.018 1.00 72.12 174 LYS A O 1
ATOM 1381 N N . GLU A 1 175 ? -3.130 15.882 21.834 1.00 66.19 175 GLU A N 1
ATOM 1382 C CA . GLU A 1 175 ? -2.797 16.380 20.489 1.00 66.19 175 GLU A CA 1
ATOM 1383 C C . GLU A 1 175 ? -1.377 16.975 20.399 1.00 66.19 175 GLU A C 1
ATOM 1385 O O . GLU A 1 175 ? -0.705 16.846 19.380 1.00 66.19 175 GLU A O 1
ATOM 1390 N N . ASP A 1 176 ? -0.887 17.560 21.495 1.00 77.44 176 ASP A N 1
ATOM 1391 C CA . ASP A 1 176 ? 0.443 18.163 21.630 1.00 77.44 176 ASP A CA 1
ATOM 1392 C C . ASP A 1 176 ? 1.581 17.141 21.794 1.00 77.44 176 ASP A C 1
ATOM 1394 O O . ASP A 1 176 ? 2.752 17.491 21.651 1.00 77.44 176 ASP A O 1
ATOM 1398 N N . GLN A 1 177 ? 1.268 15.870 22.073 1.00 78.38 177 GLN A N 1
ATOM 1399 C CA . GLN A 1 177 ? 2.281 14.837 22.308 1.00 78.38 177 GLN A CA 1
ATOM 1400 C C . GLN A 1 177 ? 2.889 14.275 21.015 1.00 78.38 177 GLN A C 1
ATOM 1402 O O . GLN A 1 177 ? 3.951 13.658 21.078 1.00 78.38 177 GLN A O 1
ATOM 1407 N N . LEU A 1 178 ? 2.252 14.480 19.853 1.00 82.56 178 LEU A N 1
ATOM 1408 C CA . LEU A 1 178 ? 2.636 13.861 18.573 1.00 82.56 178 LEU A CA 1
ATOM 1409 C C . LEU A 1 178 ? 2.790 14.871 17.420 1.00 82.56 178 LEU A C 1
ATOM 1411 O O . LEU A 1 178 ? 2.608 14.523 16.255 1.00 82.56 178 LEU A O 1
ATOM 1415 N N . THR A 1 179 ? 3.184 16.110 17.720 1.00 83.94 179 THR A N 1
ATOM 1416 C CA . THR A 1 179 ? 3.279 17.213 16.743 1.00 83.94 179 THR A CA 1
ATOM 1417 C C . THR A 1 179 ? 4.113 16.872 15.504 1.00 83.94 179 THR A C 1
ATOM 1419 O O . THR A 1 179 ? 3.710 17.168 14.381 1.00 83.94 179 THR A O 1
ATOM 1422 N N . HIS A 1 180 ? 5.263 16.211 15.677 1.00 83.69 180 HIS A N 1
ATOM 1423 C CA . HIS A 1 180 ? 6.114 15.810 14.550 1.00 83.69 180 HIS A CA 1
ATOM 1424 C C . HIS A 1 180 ? 5.449 14.756 13.660 1.00 83.69 180 HIS A C 1
ATOM 1426 O O . HIS A 1 180 ? 5.531 14.848 12.438 1.00 83.69 180 HIS A O 1
ATOM 1432 N N . LEU A 1 181 ? 4.754 13.790 14.265 1.00 83.44 181 LEU A N 1
ATOM 1433 C CA . LEU A 1 181 ? 4.032 12.752 13.536 1.00 83.44 181 LEU A CA 1
ATOM 1434 C C . LEU A 1 181 ? 2.860 13.348 12.750 1.00 83.44 181 LEU A C 1
ATOM 1436 O O . LEU A 1 181 ? 2.635 12.956 11.610 1.00 83.44 181 LEU A O 1
ATOM 1440 N N . HIS A 1 182 ? 2.137 14.301 13.344 1.00 83.44 182 HIS A N 1
ATOM 1441 C CA . HIS A 1 182 ? 1.020 14.981 12.687 1.00 83.44 182 HIS A CA 1
ATOM 1442 C C . HIS A 1 182 ? 1.497 15.807 11.495 1.00 83.44 182 HIS A C 1
ATOM 1444 O O . HIS A 1 182 ? 0.955 15.672 10.404 1.00 83.44 182 HIS A O 1
ATOM 1450 N N . LYS A 1 183 ? 2.585 16.561 11.664 1.00 86.50 183 LYS A N 1
ATOM 1451 C CA . LYS A 1 183 ? 3.185 17.314 10.562 1.00 86.50 183 LYS A CA 1
ATOM 1452 C C . LYS A 1 183 ? 3.673 16.406 9.429 1.00 86.50 183 LYS A C 1
ATOM 1454 O O . LYS A 1 183 ? 3.459 16.716 8.260 1.00 86.50 183 LYS A O 1
ATOM 1459 N N . TRP A 1 184 ? 4.315 15.286 9.765 1.00 87.88 184 TRP A N 1
ATOM 1460 C CA . TRP A 1 184 ? 4.723 14.280 8.782 1.00 87.88 184 TRP A CA 1
ATOM 1461 C C . TRP A 1 184 ? 3.514 13.692 8.045 1.00 87.88 184 TRP A C 1
ATOM 1463 O O . TRP A 1 184 ? 3.534 13.565 6.827 1.00 87.88 184 TRP A O 1
ATOM 1473 N N . GLN A 1 185 ? 2.432 13.391 8.765 1.00 87.62 185 GLN A N 1
ATOM 1474 C CA . GLN A 1 185 ? 1.188 12.890 8.182 1.00 87.62 185 GLN A CA 1
ATOM 1475 C C . GLN A 1 185 ? 0.552 13.863 7.198 1.00 87.62 185 GLN A C 1
ATOM 1477 O O . GLN A 1 185 ? 0.159 13.441 6.116 1.00 87.62 185 GLN A O 1
ATOM 1482 N N . GLU A 1 186 ? 0.451 15.137 7.572 1.00 87.31 186 GLU A N 1
ATOM 1483 C CA . GLU A 1 186 ? -0.052 16.200 6.698 1.00 87.31 186 GLU A CA 1
ATOM 1484 C C . GLU A 1 186 ? 0.816 16.307 5.443 1.00 87.31 186 GLU A C 1
ATOM 1486 O O . GLU A 1 186 ? 0.310 16.223 4.328 1.00 87.31 186 GLU A O 1
ATOM 1491 N N . THR A 1 187 ? 2.138 16.347 5.627 1.00 88.62 187 THR A N 1
ATOM 1492 C CA . THR A 1 187 ? 3.110 16.427 4.527 1.00 88.62 187 THR A CA 1
ATOM 1493 C C . THR A 1 187 ? 2.991 15.243 3.566 1.00 88.62 187 THR A C 1
ATOM 1495 O O . THR A 1 187 ? 3.063 15.417 2.352 1.00 88.62 187 THR A O 1
ATOM 1498 N N . MET A 1 188 ? 2.817 14.030 4.094 1.00 88.19 188 MET A N 1
ATOM 1499 C CA . MET A 1 188 ? 2.665 12.821 3.288 1.00 88.19 188 MET A CA 1
ATOM 1500 C C . MET A 1 188 ? 1.316 12.768 2.571 1.00 88.19 188 MET A C 1
ATOM 1502 O O . MET A 1 188 ? 1.272 12.356 1.417 1.00 88.19 188 MET A O 1
ATOM 1506 N N . ALA A 1 189 ? 0.234 13.214 3.214 1.00 87.44 189 ALA A N 1
ATOM 1507 C CA . ALA A 1 189 ? -1.088 13.281 2.595 1.00 87.44 189 ALA A CA 1
ATOM 1508 C C . ALA A 1 189 ? -1.138 14.272 1.419 1.00 87.44 189 ALA A C 1
ATOM 1510 O O . ALA A 1 189 ? -1.892 14.061 0.473 1.00 87.44 189 ALA A O 1
ATOM 1511 N N . GLU A 1 190 ? -0.332 15.336 1.467 1.00 88.88 190 GLU A N 1
ATOM 1512 C CA . GLU A 1 190 ? -0.209 16.330 0.394 1.00 88.88 190 GLU A CA 1
ATOM 1513 C C . GLU A 1 190 ? 0.604 15.830 -0.813 1.00 88.88 190 GLU A C 1
ATOM 1515 O O . GLU A 1 190 ? 0.536 16.431 -1.887 1.00 88.88 190 GLU A O 1
ATOM 1520 N N . GLN A 1 191 ? 1.361 14.734 -0.677 1.00 86.62 191 GLN A N 1
ATOM 1521 C CA . GLN A 1 191 ? 2.131 14.183 -1.792 1.00 86.62 191 GLN A CA 1
ATOM 1522 C C . GLN A 1 191 ? 1.188 13.658 -2.887 1.00 86.62 191 GLN A C 1
ATOM 1524 O O . GLN A 1 191 ? 0.383 12.764 -2.610 1.00 86.62 191 GLN A O 1
ATOM 1529 N N . PRO A 1 192 ? 1.315 14.110 -4.152 1.00 87.88 192 PRO A N 1
ATOM 1530 C CA . PRO A 1 192 ? 0.392 13.724 -5.222 1.00 87.88 192 PRO A CA 1
ATOM 1531 C C . PRO A 1 192 ? 0.260 12.208 -5.412 1.00 87.88 192 PRO A C 1
ATOM 1533 O O . PRO A 1 192 ? -0.848 11.694 -5.536 1.00 87.88 192 PRO A O 1
ATOM 1536 N N . LEU A 1 193 ? 1.379 11.477 -5.371 1.00 88.25 193 LEU A N 1
ATOM 1537 C CA . LEU A 1 193 ? 1.386 10.018 -5.537 1.00 88.25 193 LEU A CA 1
ATOM 1538 C C . LEU A 1 193 ? 0.694 9.282 -4.383 1.00 88.25 193 LEU A C 1
ATOM 1540 O O . LEU A 1 193 ? 0.124 8.213 -4.593 1.00 88.25 193 LEU A O 1
ATOM 1544 N N . VAL A 1 194 ? 0.761 9.846 -3.174 1.00 89.19 194 VAL A N 1
ATOM 1545 C CA . VAL A 1 194 ? 0.140 9.282 -1.975 1.00 89.19 194 VAL A CA 1
ATOM 1546 C C . VAL A 1 194 ? -1.359 9.530 -2.034 1.00 89.19 194 VAL A C 1
ATOM 1548 O O . VAL A 1 194 ? -2.135 8.591 -1.889 1.00 89.19 194 VAL A O 1
ATOM 1551 N N . ALA A 1 195 ? -1.760 10.768 -2.332 1.00 88.69 195 ALA A N 1
ATOM 1552 C CA . ALA A 1 195 ? -3.156 11.152 -2.494 1.00 88.69 195 ALA A CA 1
ATOM 1553 C C . ALA A 1 195 ? -3.868 10.329 -3.582 1.00 88.69 195 ALA A C 1
ATOM 1555 O O . ALA A 1 195 ? -5.023 9.954 -3.411 1.00 88.69 195 ALA A O 1
ATOM 1556 N N . GLU A 1 196 ? -3.180 9.999 -4.680 1.00 90.12 196 GLU A N 1
ATOM 1557 C CA . GLU A 1 196 ? -3.762 9.228 -5.784 1.00 90.12 196 GLU A CA 1
ATOM 1558 C C . GLU A 1 196 ? -4.087 7.774 -5.407 1.00 90.12 196 GLU A C 1
ATOM 1560 O O . GLU A 1 196 ? -5.033 7.189 -5.932 1.00 90.12 196 GLU A O 1
ATOM 1565 N N . ILE A 1 197 ? -3.301 7.161 -4.518 1.00 90.44 197 ILE A N 1
ATOM 1566 C CA . ILE A 1 197 ? -3.549 5.783 -4.066 1.00 90.44 197 ILE A CA 1
ATOM 1567 C C . ILE A 1 197 ? -4.336 5.710 -2.758 1.00 90.44 197 ILE A C 1
ATOM 1569 O O . ILE A 1 197 ? -4.611 4.596 -2.294 1.00 90.44 197 ILE A O 1
ATOM 1573 N N . ALA A 1 198 ? -4.636 6.868 -2.167 1.00 90.06 198 ALA A N 1
ATOM 1574 C CA . ALA A 1 198 ? -5.152 6.962 -0.820 1.00 90.06 198 ALA A CA 1
ATOM 1575 C C . ALA A 1 198 ? -6.518 6.289 -0.696 1.00 90.06 198 ALA A C 1
ATOM 1577 O O . ALA A 1 198 ? -7.387 6.408 -1.564 1.00 90.06 198 ALA A O 1
ATOM 1578 N N . ILE A 1 199 ? -6.722 5.597 0.418 1.00 90.69 199 ILE A N 1
ATOM 1579 C CA . ILE A 1 199 ? -7.981 4.926 0.722 1.00 90.69 199 ILE A CA 1
ATOM 1580 C C . ILE A 1 199 ? -8.766 5.789 1.715 1.00 90.69 199 ILE A C 1
ATOM 1582 O O . ILE A 1 199 ? -8.270 6.044 2.818 1.00 90.69 199 ILE A O 1
ATOM 1586 N N . PRO A 1 200 ? -10.009 6.201 1.389 1.00 90.88 200 PRO A N 1
ATOM 1587 C CA . PRO A 1 200 ? -10.836 6.952 2.322 1.00 90.88 200 PRO A CA 1
ATOM 1588 C C . PRO A 1 200 ? -11.004 6.203 3.656 1.00 90.88 200 PRO A C 1
ATOM 1590 O O . PRO A 1 200 ? -11.276 4.991 3.651 1.00 90.88 200 PRO A O 1
ATOM 1593 N N . PRO A 1 201 ? -10.872 6.889 4.808 1.00 90.25 201 PRO A N 1
ATOM 1594 C CA . PRO A 1 201 ? -11.011 6.269 6.122 1.00 90.25 201 PRO A CA 1
ATOM 1595 C C . PRO A 1 201 ? -12.320 5.500 6.307 1.00 90.25 201 PRO A C 1
ATOM 1597 O O . PRO A 1 201 ? -12.326 4.450 6.948 1.00 90.25 201 PRO A O 1
ATOM 1600 N N . GLU A 1 202 ? -13.416 5.999 5.738 1.00 90.56 202 GLU A N 1
ATOM 1601 C CA . GLU A 1 202 ? -14.752 5.409 5.798 1.00 90.56 202 GLU A CA 1
ATOM 1602 C C . GLU A 1 202 ? -14.799 4.075 5.049 1.00 90.56 202 GLU A C 1
ATOM 1604 O O . GLU A 1 202 ? -15.296 3.081 5.583 1.00 90.56 202 GLU A O 1
ATOM 1609 N N . THR A 1 203 ? -14.225 4.029 3.843 1.00 91.00 203 THR A N 1
ATOM 1610 C CA . THR A 1 203 ? -14.120 2.811 3.030 1.00 91.00 203 THR A CA 1
ATOM 1611 C C . THR A 1 203 ? -13.289 1.754 3.750 1.00 91.00 203 THR A C 1
ATOM 1613 O O . THR A 1 203 ? -13.725 0.613 3.910 1.00 91.00 203 THR A O 1
ATOM 1616 N N . PHE A 1 204 ? -12.116 2.126 4.276 1.00 91.31 204 PHE A N 1
ATOM 1617 C CA . PHE A 1 204 ? -11.299 1.185 5.046 1.00 91.31 204 PHE A CA 1
ATOM 1618 C C . PHE A 1 204 ? -11.985 0.757 6.354 1.00 91.31 204 PHE A C 1
ATOM 1620 O O . PHE A 1 204 ? -11.858 -0.393 6.779 1.00 91.31 204 PHE A O 1
ATOM 1627 N N . TYR A 1 205 ? -12.753 1.641 6.994 1.00 90.38 205 TYR A N 1
ATOM 1628 C CA . TYR A 1 205 ? -13.480 1.305 8.214 1.00 90.38 205 TYR A CA 1
ATOM 1629 C C . TYR A 1 205 ? -14.573 0.257 7.980 1.00 90.38 205 TYR A C 1
ATOM 1631 O O . TYR A 1 205 ? -14.705 -0.640 8.811 1.00 90.38 205 TYR A O 1
ATOM 1639 N N . LYS A 1 206 ? -15.291 0.282 6.848 1.00 90.00 206 LYS A N 1
ATOM 1640 C CA . LYS A 1 206 ? -16.243 -0.790 6.487 1.00 90.00 206 LYS A CA 1
ATOM 1641 C C . LYS A 1 206 ? -15.566 -2.165 6.455 1.00 90.00 206 LYS A C 1
ATOM 1643 O O . LYS A 1 206 ? -16.100 -3.128 7.003 1.00 90.00 206 LYS A O 1
ATOM 1648 N N . LEU A 1 207 ? -14.360 -2.248 5.883 1.00 89.19 207 LEU A N 1
ATOM 1649 C CA . LEU A 1 207 ? -13.555 -3.474 5.877 1.00 89.19 207 LEU A CA 1
ATOM 1650 C C . LEU A 1 207 ? -13.208 -3.929 7.303 1.00 89.19 207 LEU A C 1
ATOM 1652 O O . LEU A 1 207 ? -13.334 -5.111 7.631 1.00 89.19 207 LEU A O 1
ATOM 1656 N N . VAL A 1 208 ? -12.751 -3.003 8.150 1.00 88.06 208 VAL A N 1
ATOM 1657 C CA . VAL A 1 208 ? -12.429 -3.293 9.556 1.00 88.06 208 VAL A CA 1
ATOM 1658 C C . VAL A 1 208 ? -13.673 -3.769 10.303 1.00 88.06 208 VAL A C 1
ATOM 1660 O O . VAL A 1 208 ? -13.608 -4.748 11.044 1.00 88.06 208 VAL A O 1
ATOM 1663 N N . G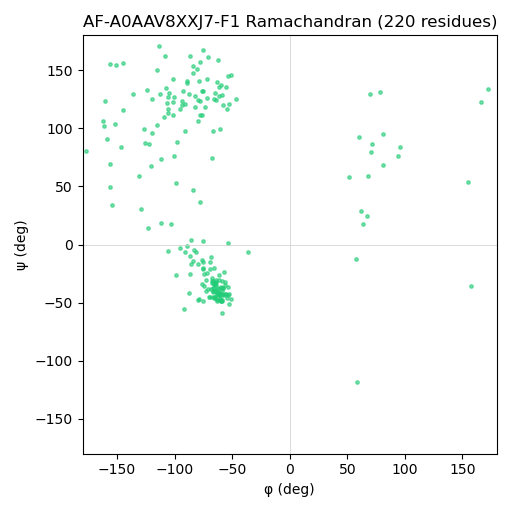LU A 1 209 ? -14.811 -3.116 10.093 1.00 89.25 209 GLU A N 1
ATOM 1664 C CA . GLU A 1 209 ? -16.069 -3.455 10.743 1.00 89.25 209 GLU A CA 1
ATOM 1665 C C . GLU A 1 209 ? -16.560 -4.853 10.348 1.00 89.25 209 GLU A C 1
ATOM 1667 O O . GLU A 1 209 ? -16.895 -5.649 11.227 1.00 89.25 209 GLU A O 1
ATOM 1672 N N . ALA A 1 210 ? -16.543 -5.183 9.05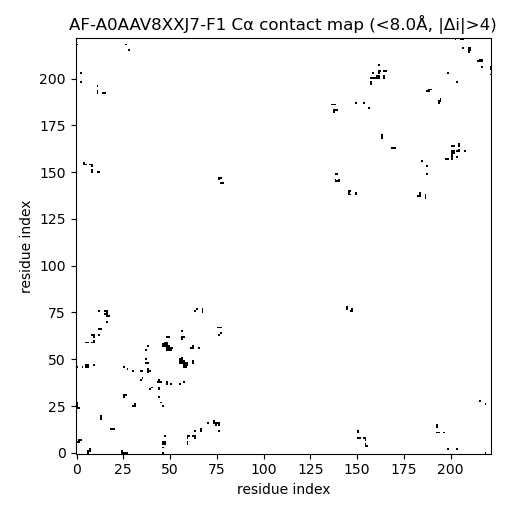5 1.00 88.94 210 ALA A N 1
ATOM 1673 C CA . ALA A 1 210 ? -16.908 -6.508 8.565 1.00 88.94 210 ALA A CA 1
ATOM 1674 C C . ALA A 1 210 ? -16.012 -7.602 9.170 1.00 88.94 210 ALA A C 1
ATOM 1676 O O . ALA A 1 210 ? -16.519 -8.605 9.670 1.00 88.94 210 ALA A O 1
ATOM 1677 N N . ARG A 1 211 ? -14.692 -7.367 9.242 1.00 86.56 211 ARG A N 1
ATOM 1678 C CA . ARG A 1 211 ? -13.746 -8.294 9.891 1.00 86.56 211 ARG A CA 1
ATOM 1679 C C . ARG A 1 211 ? -14.012 -8.470 11.384 1.00 86.56 211 ARG A C 1
ATOM 1681 O O . ARG A 1 211 ? -13.970 -9.594 11.869 1.00 86.56 211 ARG A O 1
ATOM 1688 N N . LEU A 1 212 ? -14.306 -7.390 12.110 1.00 87.19 212 LEU A N 1
ATOM 1689 C CA . LEU A 1 212 ? -14.643 -7.455 13.538 1.00 87.19 212 LEU A CA 1
ATOM 1690 C C . LEU A 1 212 ? -15.952 -8.213 13.795 1.00 87.19 212 LEU A C 1
ATOM 1692 O O . LEU A 1 212 ? -16.076 -8.879 14.819 1.00 87.19 212 LEU A O 1
ATOM 1696 N N . LYS A 1 213 ? -16.918 -8.115 12.876 1.00 90.25 213 LYS A N 1
ATOM 1697 C CA . LYS A 1 213 ? -18.198 -8.836 12.936 1.00 90.25 213 LYS A CA 1
ATOM 1698 C C . LYS A 1 213 ? -18.108 -10.272 12.395 1.00 90.25 213 LYS A C 1
ATOM 1700 O O . LYS A 1 213 ? -19.096 -10.993 12.473 1.00 90.25 213 LYS A O 1
ATOM 1705 N N . GLY A 1 214 ? -16.962 -10.687 11.847 1.00 87.00 214 GLY A N 1
ATOM 1706 C CA . GLY A 1 214 ? -16.788 -12.003 11.221 1.00 87.00 214 GLY A CA 1
ATOM 1707 C C . GLY A 1 214 ? -17.600 -12.191 9.934 1.00 87.00 214 GLY A C 1
ATOM 1708 O O . GLY A 1 214 ? -17.932 -13.319 9.584 1.00 87.00 214 GLY A O 1
ATOM 1709 N N . ILE A 1 215 ? -17.954 -11.100 9.252 1.00 87.62 215 ILE A N 1
ATOM 1710 C CA . ILE A 1 215 ? -18.751 -11.116 8.021 1.00 87.62 215 ILE A CA 1
ATOM 1711 C C . ILE A 1 215 ? -17.810 -11.230 6.819 1.00 87.62 215 ILE A C 1
ATOM 1713 O O . ILE A 1 215 ? -16.751 -10.596 6.783 1.00 87.62 215 ILE A O 1
ATOM 1717 N N . THR A 1 216 ? -18.209 -12.018 5.820 1.00 83.81 216 THR A N 1
ATOM 1718 C CA . THR A 1 216 ? -17.510 -12.087 4.535 1.00 83.81 216 THR A CA 1
ATOM 1719 C C . THR A 1 216 ? -17.475 -10.711 3.882 1.00 83.81 216 THR A C 1
ATOM 1721 O O . THR A 1 216 ? -18.495 -10.040 3.746 1.00 83.81 216 THR A O 1
ATOM 1724 N N . VAL A 1 217 ? -16.281 -10.286 3.485 1.00 83.56 217 VAL A N 1
ATOM 1725 C CA . VAL A 1 217 ? -16.066 -8.984 2.863 1.00 83.56 217 VAL A CA 1
ATOM 1726 C C . VAL A 1 217 ? -16.197 -9.121 1.354 1.00 83.56 217 VAL A C 1
ATOM 1728 O O . VAL A 1 217 ? -15.420 -9.849 0.739 1.00 83.56 217 VAL A O 1
ATOM 1731 N N . ASP A 1 218 ? -17.128 -8.374 0.774 1.00 86.12 218 ASP A N 1
ATOM 1732 C CA . ASP A 1 218 ? -17.153 -8.110 -0.659 1.00 86.12 218 ASP A CA 1
ATOM 1733 C C . ASP A 1 218 ? -16.132 -7.008 -0.972 1.00 86.12 218 ASP A C 1
ATOM 1735 O O . ASP A 1 218 ? -16.313 -5.847 -0.605 1.00 86.12 218 ASP A O 1
ATOM 1739 N N . TYR A 1 219 ? -15.009 -7.392 -1.577 1.00 85.00 219 TYR A N 1
ATOM 1740 C CA . TYR A 1 219 ? -13.925 -6.460 -1.876 1.00 85.00 219 TYR A CA 1
ATOM 1741 C C . TYR A 1 219 ? -14.218 -5.538 -3.063 1.00 85.00 219 TYR A C 1
ATOM 1743 O O . TYR A 1 219 ? -13.574 -4.489 -3.150 1.00 85.00 219 TYR A O 1
ATOM 1751 N N . ASP A 1 220 ? -15.164 -5.906 -3.928 1.00 83.88 220 ASP A N 1
ATOM 1752 C CA . ASP A 1 220 ? -15.465 -5.185 -5.165 1.00 83.88 220 ASP A CA 1
ATOM 1753 C C . ASP A 1 220 ? -16.473 -4.048 -4.930 1.00 83.88 220 ASP A C 1
ATOM 1755 O O . ASP A 1 220 ? -16.453 -3.049 -5.645 1.00 83.88 220 ASP A O 1
ATOM 1759 N N . ASN A 1 221 ? -17.304 -4.161 -3.884 1.00 82.88 221 ASN A N 1
ATOM 1760 C CA . ASN A 1 221 ? -18.374 -3.207 -3.556 1.00 82.88 221 ASN A CA 1
ATOM 1761 C C . ASN A 1 221 ? -18.140 -2.392 -2.261 1.00 82.88 221 ASN A C 1
ATOM 1763 O O . ASN A 1 221 ? -19.091 -1.860 -1.678 1.00 82.88 221 ASN A O 1
ATOM 1767 N N . LEU A 1 222 ? -16.893 -2.315 -1.778 1.00 77.69 222 LEU A N 1
ATOM 1768 C CA . LEU A 1 222 ? -16.518 -1.640 -0.519 1.00 77.69 222 LEU A CA 1
ATOM 1769 C C . LEU A 1 222 ? -16.530 -0.102 -0.597 1.00 77.69 222 LEU A C 1
ATOM 1771 O O . LEU A 1 222 ? -15.940 0.455 -1.543 1.00 77.69 222 LEU A O 1
#